Protein AF-A0A661WF72-F1 (afdb_monomer)

Nearest PDB structures (foldseek):
  8buu-assembly1_b  TM=9.913E-01  e=1.488E-18  Bacillus subtilis subsp. subtilis str. 168
  7p7u-assembly1_c  TM=9.853E-01  e=3.047E-18  Enterococcus faecalis
  4toi-assembly1_A-2  TM=9.120E-01  e=6.238E-18  Escherichia coli
  8rdw-assembly1_A4  TM=9.680E-01  e=4.597E-16  Psychrobacter urativorans
  5mmm-assembly1_b  TM=9.764E-01  e=5.800E-14  Spinacia oleracea

Secondary structure (DSSP, 8-state):
-HHHHTT--EEEE--SHHHHHHHHHHHHHHT--EE-S-PPTTTTTTHHHHHHHHHHHHHHHHHHHTTGGGGS-HHHHHHHHHHHHHHHHHHGGGTT--S--SEEEEE-TTTTHHHHHHHHHTT--EEEEE-TTS--TT-SEEEE--SS-HHHHHHHHHHHHHHHHHHHHHHHHHHHHHHHHHHHS---------------TT---TTTTS-HHHHHHHHHHHHHHHHHHHHHSSSTTSSTTSSS-----------

Structure (mmCIF, N/CA/C/O backbone):
data_AF-A0A661WF72-F1
#
_entry.id   AF-A0A661WF72-F1
#
loop_
_atom_site.group_PDB
_atom_site.id
_atom_site.type_symbol
_atom_site.label_atom_id
_atom_site.label_alt_id
_atom_site.label_comp_id
_atom_site.label_asym_id
_atom_site.label_entity_id
_atom_site.label_seq_id
_atom_site.pdbx_PDB_ins_code
_atom_site.Cartn_x
_atom_site.Cartn_y
_atom_site.Cartn_z
_atom_site.occupancy
_atom_site.B_iso_or_equiv
_atom_site.auth_seq_id
_atom_site.auth_comp_id
_atom_site.auth_asym_id
_atom_site.auth_atom_id
_atom_site.pdbx_PDB_model_num
ATOM 1 N N . SER A 1 1 ? -0.954 -2.580 -17.581 1.00 68.81 1 SER A N 1
ATOM 2 C CA . SER A 1 1 ? -2.290 -2.541 -18.206 1.00 68.81 1 SER A CA 1
ATOM 3 C C . SER A 1 1 ? -3.026 -3.874 -18.098 1.00 68.81 1 SER A C 1
ATOM 5 O O . SER A 1 1 ? -4.079 -3.863 -17.487 1.00 68.81 1 SER A O 1
ATOM 7 N N . ARG A 1 2 ? -2.495 -5.014 -18.585 1.00 86.38 2 ARG A N 1
ATOM 8 C CA . ARG A 1 2 ? -3.213 -6.319 -18.604 1.00 86.38 2 ARG A CA 1
ATOM 9 C C . ARG A 1 2 ? -3.890 -6.720 -17.286 1.00 86.38 2 ARG A C 1
ATOM 11 O O . ARG A 1 2 ? -5.096 -6.877 -17.270 1.00 86.38 2 ARG A O 1
ATOM 18 N N . VAL A 1 3 ? -3.147 -6.748 -16.174 1.00 86.38 3 VAL A N 1
ATOM 19 C CA . VAL A 1 3 ? -3.701 -7.089 -14.843 1.00 86.38 3 VAL A CA 1
ATOM 20 C C . VAL A 1 3 ? -4.910 -6.220 -14.471 1.00 86.38 3 VAL A C 1
ATOM 22 O O . VAL A 1 3 ? -5.853 -6.698 -13.857 1.00 86.38 3 VAL A O 1
ATOM 25 N N . VAL A 1 4 ? -4.901 -4.941 -14.852 1.00 86.12 4 VAL A N 1
ATOM 26 C CA . VAL A 1 4 ? -6.001 -4.006 -14.565 1.00 86.12 4 VAL A CA 1
ATOM 27 C C . VAL A 1 4 ? -7.167 -4.200 -15.533 1.00 86.12 4 VAL A C 1
ATOM 29 O O . VAL A 1 4 ? -8.315 -4.081 -15.109 1.00 86.12 4 VAL A O 1
ATOM 32 N N . ALA A 1 5 ? -6.880 -4.524 -16.797 1.00 84.88 5 ALA A N 1
ATOM 33 C CA . ALA A 1 5 ? -7.896 -4.863 -17.792 1.00 84.88 5 ALA A CA 1
ATOM 34 C C . ALA A 1 5 ? -8.681 -6.119 -17.373 1.00 84.88 5 ALA A C 1
ATOM 36 O O . ALA A 1 5 ? -9.905 -6.111 -17.390 1.00 84.88 5 ALA A O 1
ATOM 37 N N . ASP A 1 6 ? -7.989 -7.118 -16.813 1.00 86.00 6 ASP A N 1
ATOM 38 C CA . ASP A 1 6 ? -8.592 -8.315 -16.200 1.00 86.00 6 ASP A CA 1
ATOM 39 C C . ASP A 1 6 ? -9.345 -8.006 -14.885 1.00 86.00 6 ASP A C 1
ATOM 41 O O . ASP A 1 6 ? -9.924 -8.881 -14.235 1.00 86.00 6 ASP A O 1
ATOM 45 N N . GLY A 1 7 ? -9.325 -6.744 -14.453 1.00 84.00 7 GLY A N 1
ATOM 46 C CA . GLY A 1 7 ? -9.996 -6.269 -13.259 1.00 84.00 7 GLY A CA 1
ATOM 47 C C . GLY A 1 7 ? -9.248 -6.529 -11.962 1.00 84.00 7 GLY A C 1
ATOM 48 O O . GLY A 1 7 ? -9.881 -6.493 -10.911 1.00 84.00 7 GLY A O 1
ATOM 49 N N . GLY A 1 8 ? -7.945 -6.795 -11.998 1.00 89.19 8 GLY A N 1
ATOM 50 C CA . GLY A 1 8 ? -7.089 -6.911 -10.821 1.00 89.19 8 GLY A CA 1
ATOM 51 C C . GLY A 1 8 ? -6.818 -5.572 -10.127 1.00 89.19 8 GLY A C 1
ATOM 52 O O . GLY A 1 8 ? -6.801 -4.507 -10.746 1.00 89.19 8 GLY A O 1
ATOM 53 N N . GLU A 1 9 ? -6.591 -5.634 -8.815 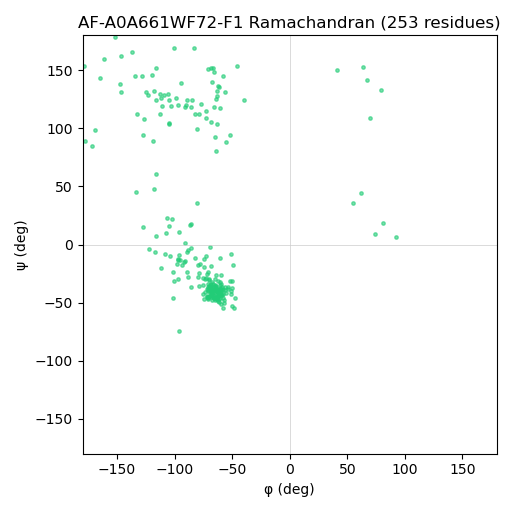1.00 92.19 9 GLU A N 1
ATOM 54 C CA . GLU A 1 9 ? -6.175 -4.488 -7.998 1.00 92.19 9 GLU A CA 1
ATOM 55 C C . GLU A 1 9 ? -4.651 -4.457 -7.856 1.00 92.19 9 GLU A C 1
ATOM 57 O O . GLU A 1 9 ? -4.016 -5.497 -7.653 1.00 92.19 9 GLU A O 1
ATOM 62 N N . ILE A 1 10 ? -4.083 -3.253 -7.946 1.00 94.69 10 ILE A N 1
ATOM 63 C CA . ILE A 1 10 ? -2.657 -2.996 -7.733 1.00 94.69 10 ILE A CA 1
ATOM 64 C C . ILE A 1 10 ? -2.505 -2.236 -6.423 1.00 94.69 10 ILE A C 1
ATOM 66 O O . ILE A 1 10 ? -3.153 -1.209 -6.239 1.00 94.69 10 ILE A O 1
ATOM 70 N N . LEU A 1 11 ? -1.633 -2.715 -5.540 1.00 95.81 11 LEU A N 1
ATOM 71 C CA . LEU A 1 11 ? -1.307 -2.026 -4.296 1.00 95.81 11 LEU A CA 1
ATOM 72 C C . LEU A 1 11 ? -0.020 -1.216 -4.467 1.00 95.81 11 LEU A C 1
ATOM 74 O O . LEU A 1 11 ? 1.034 -1.783 -4.755 1.00 95.81 11 LEU A O 1
ATOM 78 N N . PHE A 1 12 ? -0.103 0.101 -4.275 1.00 96.56 12 PHE A N 1
ATOM 79 C CA . PHE A 1 12 ? 1.061 0.987 -4.300 1.00 96.56 12 PHE A CA 1
ATOM 80 C C . PHE A 1 12 ? 1.671 1.111 -2.903 1.00 96.56 12 PHE A C 1
ATOM 82 O O . PHE A 1 12 ? 0.996 1.523 -1.966 1.00 96.56 12 PHE A O 1
ATOM 89 N N . VAL A 1 13 ? 2.953 0.805 -2.748 1.00 96.44 13 VAL A N 1
ATOM 90 C CA . VAL A 1 13 ? 3.656 0.859 -1.462 1.00 96.44 13 VAL A CA 1
ATOM 91 C C . VAL A 1 13 ? 4.854 1.791 -1.569 1.00 96.44 13 VAL A C 1
ATOM 93 O O . VAL A 1 13 ? 5.687 1.653 -2.461 1.00 96.44 13 VAL A O 1
ATOM 96 N N . GLY A 1 14 ? 4.951 2.738 -0.640 1.00 95.31 14 GLY A N 1
ATOM 97 C CA . GLY A 1 14 ? 6.125 3.589 -0.498 1.00 95.31 14 GLY A CA 1
ATOM 98 C C . GLY A 1 14 ? 6.092 4.393 0.794 1.00 95.31 14 GLY A C 1
ATOM 99 O O . GLY A 1 14 ? 5.478 5.457 0.848 1.00 95.31 14 GLY A O 1
ATOM 100 N N . THR A 1 15 ? 6.799 3.920 1.824 1.00 93.81 15 THR A N 1
ATOM 101 C CA . THR A 1 15 ? 6.898 4.594 3.135 1.00 93.81 15 THR A CA 1
ATOM 102 C C . THR A 1 15 ? 8.044 5.599 3.224 1.00 93.81 15 THR A C 1
ATOM 104 O O . THR A 1 15 ? 8.206 6.328 4.209 1.00 93.81 15 THR A O 1
ATOM 107 N N . LYS A 1 16 ? 8.890 5.656 2.195 1.00 93.06 16 LYS A N 1
ATOM 108 C CA . LYS A 1 16 ? 9.990 6.615 2.105 1.00 93.06 16 LYS A CA 1
ATOM 109 C C . LYS A 1 16 ? 9.432 8.039 2.058 1.00 93.06 16 LYS A C 1
ATOM 111 O O . LYS A 1 16 ? 8.552 8.316 1.251 1.00 93.06 16 LYS A O 1
ATOM 116 N N . ARG A 1 17 ? 9.975 8.965 2.864 1.00 92.44 17 ARG A N 1
ATOM 117 C CA . ARG A 1 17 ? 9.487 10.362 2.996 1.00 92.44 17 ARG A CA 1
ATOM 118 C C . ARG A 1 17 ? 9.298 11.076 1.653 1.00 92.44 17 ARG A C 1
ATOM 120 O O . ARG A 1 17 ? 8.366 11.851 1.491 1.00 92.44 17 ARG A O 1
ATOM 127 N N . GLN A 1 18 ? 10.185 10.814 0.698 1.00 93.56 18 GLN A N 1
ATOM 128 C CA . GLN A 1 18 ? 10.163 11.375 -0.653 1.00 93.56 18 GLN A CA 1
ATOM 129 C C . GLN A 1 18 ? 9.027 10.804 -1.524 1.00 93.56 18 GLN A C 1
ATOM 131 O O . GLN A 1 18 ? 8.578 11.467 -2.459 1.00 93.56 18 GLN A O 1
ATOM 136 N N . ALA A 1 19 ? 8.562 9.592 -1.216 1.00 94.56 19 ALA A N 1
ATOM 137 C CA . ALA A 1 19 ? 7.537 8.864 -1.952 1.00 94.56 19 ALA A CA 1
ATOM 138 C C . ALA A 1 19 ? 6.131 9.009 -1.351 1.00 94.56 19 ALA A C 1
ATOM 140 O O . ALA A 1 19 ? 5.175 8.985 -2.117 1.00 94.56 19 ALA A O 1
ATOM 141 N N . GLN A 1 20 ? 5.994 9.207 -0.030 1.00 93.88 20 GLN A N 1
ATOM 142 C CA . GLN A 1 20 ? 4.702 9.122 0.679 1.00 93.88 20 GLN A CA 1
ATOM 143 C C . GLN A 1 20 ? 3.589 9.949 0.018 1.00 93.88 20 GLN A C 1
ATOM 145 O O . GLN A 1 20 ? 2.520 9.424 -0.287 1.00 93.88 20 GLN A O 1
ATOM 150 N N . GLN A 1 21 ? 3.850 11.238 -0.227 1.00 94.75 21 GLN A N 1
ATOM 151 C CA . GLN A 1 21 ? 2.860 12.144 -0.815 1.00 94.75 21 GLN A CA 1
ATOM 152 C C . GLN A 1 21 ? 2.564 11.779 -2.273 1.00 94.75 21 GLN A C 1
ATOM 154 O O . GLN A 1 21 ? 1.412 11.668 -2.669 1.00 94.75 21 GLN A O 1
ATOM 159 N N . THR A 1 22 ? 3.611 11.512 -3.054 1.00 95.69 22 THR A N 1
ATOM 160 C CA . THR A 1 22 ? 3.494 11.145 -4.471 1.00 95.69 22 THR A CA 1
ATOM 161 C C . THR A 1 22 ? 2.673 9.869 -4.666 1.00 95.69 22 THR A C 1
ATOM 163 O O . THR A 1 22 ? 1.827 9.811 -5.553 1.00 95.69 22 THR A O 1
ATOM 166 N N . VAL A 1 23 ? 2.915 8.849 -3.838 1.00 95.69 23 VAL A N 1
ATOM 167 C CA . VAL A 1 23 ? 2.191 7.575 -3.878 1.00 95.69 23 VAL A CA 1
ATOM 168 C C . VAL A 1 23 ? 0.727 7.777 -3.497 1.00 95.69 23 VAL A C 1
ATOM 170 O O . VAL A 1 23 ? -0.143 7.285 -4.208 1.00 95.69 23 VAL A O 1
ATOM 173 N N . ALA A 1 24 ? 0.449 8.530 -2.430 1.00 94.69 24 ALA A N 1
ATOM 174 C CA . ALA A 1 24 ? -0.919 8.805 -1.999 1.00 94.69 24 ALA A CA 1
ATOM 175 C C . ALA A 1 24 ? -1.724 9.561 -3.069 1.00 94.69 24 ALA A C 1
ATOM 177 O O . ALA A 1 24 ? -2.839 9.153 -3.397 1.00 94.69 24 ALA A O 1
ATOM 178 N N . ASP A 1 25 ? -1.150 10.616 -3.650 1.00 95.31 25 ASP A N 1
ATOM 179 C CA . ASP A 1 25 ? -1.824 11.458 -4.642 1.00 95.31 25 ASP A CA 1
ATOM 180 C C . ASP A 1 25 ? -2.130 10.675 -5.934 1.00 95.31 25 ASP A C 1
ATOM 182 O O . ASP A 1 25 ? -3.258 10.693 -6.432 1.00 95.31 25 ASP A O 1
ATOM 186 N N . GLU A 1 26 ? -1.150 9.942 -6.474 1.00 95.69 26 GLU A N 1
ATOM 187 C CA . GLU A 1 26 ? -1.302 9.208 -7.740 1.00 95.69 26 GLU A CA 1
ATOM 188 C C . GLU A 1 26 ? -2.148 7.934 -7.599 1.00 95.69 26 GLU A C 1
ATOM 190 O O . GLU A 1 26 ? -2.923 7.601 -8.503 1.00 95.69 26 GLU A O 1
ATOM 195 N N . ALA A 1 27 ? -2.058 7.232 -6.466 1.00 94.88 27 ALA A N 1
ATOM 196 C CA . ALA A 1 27 ? -2.901 6.069 -6.204 1.00 94.88 27 ALA A CA 1
ATOM 197 C C . ALA A 1 27 ? -4.362 6.477 -5.972 1.00 94.88 27 ALA A C 1
ATOM 199 O O . ALA A 1 27 ? -5.270 5.860 -6.532 1.00 94.88 27 ALA A O 1
ATOM 200 N N . SER A 1 28 ? -4.593 7.578 -5.246 1.00 94.12 28 SER A N 1
ATOM 201 C CA . SER A 1 28 ? -5.933 8.156 -5.089 1.00 94.12 28 SER A CA 1
ATOM 202 C C . SER A 1 28 ? -6.498 8.613 -6.434 1.00 94.12 28 SER A C 1
ATOM 204 O O . SER A 1 28 ? -7.661 8.350 -6.732 1.00 94.12 28 SER A O 1
ATOM 206 N N . ARG A 1 29 ? -5.664 9.218 -7.296 1.00 94.69 29 ARG A N 1
ATOM 207 C CA . ARG A 1 29 ? -6.055 9.625 -8.655 1.00 94.69 29 ARG A CA 1
ATOM 208 C C . ARG A 1 29 ? -6.497 8.445 -9.516 1.00 94.69 29 ARG A C 1
ATOM 210 O O . ARG A 1 29 ? -7.482 8.566 -10.239 1.00 94.69 29 ARG A O 1
ATOM 217 N N . CYS A 1 30 ? -5.789 7.316 -9.461 1.00 92.62 30 CYS A N 1
ATOM 218 C CA . CYS A 1 30 ? -6.175 6.128 -10.223 1.00 92.62 30 CYS A CA 1
ATOM 219 C C . CYS A 1 30 ? -7.199 5.237 -9.502 1.00 92.62 30 CYS A C 1
ATOM 221 O O . CYS A 1 30 ? -7.665 4.261 -10.093 1.00 92.62 30 CYS A O 1
ATOM 223 N N . GLY A 1 31 ? -7.598 5.569 -8.270 1.00 91.94 31 GLY A N 1
ATOM 224 C CA . GLY A 1 31 ? -8.550 4.797 -7.471 1.00 91.94 31 GLY A CA 1
ATOM 225 C C . GLY A 1 31 ? -8.041 3.389 -7.170 1.00 91.94 31 GLY A C 1
ATOM 226 O O . GLY A 1 31 ? -8.776 2.420 -7.373 1.00 91.94 31 GLY A O 1
ATOM 227 N N . MET A 1 32 ? -6.767 3.277 -6.797 1.00 93.94 32 MET A N 1
ATOM 228 C CA . MET A 1 32 ? -6.129 2.038 -6.357 1.00 93.94 32 MET A CA 1
ATOM 229 C C . MET A 1 32 ? -5.686 2.159 -4.895 1.00 93.94 32 MET A C 1
ATOM 231 O O . MET A 1 32 ? -5.412 3.269 -4.432 1.00 93.94 32 MET A O 1
ATOM 235 N N . PRO A 1 33 ? -5.622 1.043 -4.151 1.00 95.62 33 PRO A N 1
ATOM 236 C CA . PRO A 1 33 ? -5.173 1.070 -2.768 1.00 95.62 33 PRO A CA 1
ATOM 237 C C . PRO A 1 33 ? -3.683 1.409 -2.662 1.00 95.62 33 PRO A C 1
ATOM 239 O O . PRO A 1 33 ? -2.885 1.111 -3.559 1.00 95.62 33 PRO A O 1
ATOM 242 N N . PHE A 1 34 ? -3.296 2.012 -1.539 1.00 95.94 34 PHE A N 1
ATOM 243 C CA . PHE A 1 34 ? -1.910 2.389 -1.281 1.00 95.94 34 PHE A CA 1
ATOM 244 C C . PHE A 1 34 ? -1.501 2.291 0.191 1.00 95.94 34 PHE A C 1
ATOM 246 O O . PHE A 1 34 ? -2.329 2.274 1.098 1.00 95.94 34 PHE A O 1
ATOM 253 N N . VAL A 1 35 ? -0.191 2.261 0.429 1.00 95.62 35 VAL A N 1
ATOM 254 C CA . VAL A 1 35 ? 0.440 2.368 1.746 1.00 95.62 35 VAL A CA 1
ATOM 255 C C . VAL A 1 35 ? 1.575 3.382 1.652 1.00 95.62 35 VAL A C 1
ATOM 257 O O . VAL A 1 35 ? 2.585 3.143 0.993 1.00 95.62 35 VAL A O 1
ATOM 260 N N . ASN A 1 36 ? 1.412 4.519 2.322 1.00 94.06 36 ASN A N 1
ATOM 261 C CA . ASN A 1 36 ? 2.364 5.632 2.318 1.00 94.06 36 ASN A CA 1
ATOM 262 C C . ASN A 1 36 ? 3.063 5.853 3.671 1.00 94.06 36 ASN A C 1
ATOM 264 O O . ASN A 1 36 ? 4.111 6.487 3.718 1.00 94.06 36 ASN A O 1
ATOM 268 N N . GLU A 1 37 ? 2.509 5.361 4.780 1.00 91.94 37 GLU A N 1
ATOM 269 C CA . GLU A 1 37 ? 3.048 5.638 6.119 1.00 91.94 37 GLU A CA 1
ATOM 270 C C . GLU A 1 37 ? 3.964 4.532 6.633 1.00 91.94 37 GLU A C 1
ATOM 272 O O . GLU A 1 37 ? 5.182 4.693 6.679 1.00 91.94 37 GLU A O 1
ATOM 277 N N . ARG A 1 38 ? 3.398 3.392 7.034 1.00 91.69 38 ARG A N 1
ATOM 278 C CA . ARG A 1 38 ? 4.169 2.254 7.536 1.00 91.69 38 ARG A CA 1
ATOM 279 C C . ARG A 1 38 ? 3.504 0.948 7.151 1.00 91.69 38 ARG A C 1
ATOM 281 O O . ARG A 1 38 ? 2.335 0.743 7.470 1.00 91.69 38 ARG A O 1
ATOM 288 N N . TRP A 1 39 ? 4.287 0.029 6.596 1.00 93.31 39 TRP A N 1
ATOM 289 C CA . TRP A 1 39 ? 3.847 -1.344 6.394 1.00 93.31 39 TRP A CA 1
ATOM 290 C C . TRP A 1 39 ? 3.582 -2.040 7.736 1.00 93.31 39 TRP A C 1
ATOM 292 O O . TRP A 1 39 ? 4.439 -2.081 8.629 1.00 93.31 39 TRP A O 1
ATOM 302 N N . LEU A 1 40 ? 2.376 -2.581 7.902 1.00 92.12 40 LEU A N 1
ATOM 303 C CA . LEU A 1 40 ? 2.047 -3.441 9.033 1.00 92.12 40 LEU A CA 1
ATOM 304 C C . LEU A 1 40 ? 2.362 -4.881 8.636 1.00 92.12 40 LEU A C 1
ATOM 306 O O . LEU A 1 40 ? 1.783 -5.393 7.685 1.00 92.12 40 LEU A O 1
ATOM 310 N N . GLY A 1 41 ? 3.257 -5.541 9.368 1.00 92.75 41 GLY A N 1
ATOM 311 C CA . GLY A 1 41 ? 3.505 -6.966 9.151 1.00 92.75 41 GLY A CA 1
ATOM 312 C C . GLY A 1 41 ? 2.202 -7.759 9.277 1.00 92.75 41 GLY A C 1
ATOM 313 O O . GLY A 1 41 ? 1.450 -7.563 10.235 1.00 92.75 41 GLY A O 1
ATOM 314 N N . GLY A 1 42 ? 1.926 -8.618 8.303 1.00 92.50 42 GLY A N 1
ATOM 315 C CA . GLY A 1 42 ? 0.665 -9.342 8.183 1.00 92.50 42 GLY A CA 1
ATOM 316 C C . GLY A 1 42 ? -0.384 -8.649 7.312 1.00 92.50 42 GLY A C 1
ATOM 317 O O . GLY A 1 42 ? -1.511 -9.136 7.264 1.00 92.50 42 GLY A O 1
ATOM 318 N N . SER A 1 43 ? -0.049 -7.538 6.640 1.00 92.19 43 SER A N 1
ATOM 319 C CA . SER A 1 43 ? -0.988 -6.802 5.776 1.00 92.19 43 SER A CA 1
ATOM 320 C C . SER A 1 43 ? -1.545 -7.661 4.646 1.00 92.19 43 SER A C 1
ATOM 322 O O . SER A 1 43 ? -2.730 -7.560 4.341 1.00 92.19 43 SER A O 1
ATOM 324 N N . LEU A 1 44 ? -0.721 -8.530 4.055 1.00 94.69 44 LEU A N 1
ATOM 325 C CA . LEU A 1 44 ? -1.158 -9.435 2.991 1.00 94.69 44 LEU A CA 1
ATOM 326 C C . LEU A 1 44 ? -1.394 -10.845 3.536 1.00 94.69 44 LEU A C 1
ATOM 328 O O . LEU A 1 44 ? -2.427 -11.456 3.273 1.00 94.69 44 LEU A O 1
ATOM 332 N N . THR A 1 45 ? -0.458 -11.354 4.339 1.00 95.31 45 THR A N 1
ATOM 333 C CA . THR A 1 45 ? -0.495 -12.745 4.832 1.00 95.31 45 THR A CA 1
ATOM 334 C C . THR A 1 45 ? -1.602 -13.003 5.854 1.00 95.31 45 THR A C 1
ATOM 336 O O . THR A 1 45 ? -2.146 -14.104 5.908 1.00 95.31 45 THR A O 1
ATOM 339 N N . ASN A 1 46 ? -1.988 -11.989 6.633 1.00 94.62 46 ASN A N 1
ATOM 340 C CA . ASN A 1 46 ? -3.096 -12.041 7.586 1.00 94.62 46 ASN A CA 1
ATOM 341 C C . ASN A 1 46 ? -4.191 -11.023 7.221 1.00 94.62 46 ASN A C 1
ATOM 343 O O . ASN A 1 46 ? -4.696 -10.274 8.066 1.00 94.62 46 ASN A O 1
ATOM 347 N N . TRP A 1 47 ? -4.581 -11.021 5.942 1.00 94.31 47 TRP A N 1
ATOM 348 C CA . TRP A 1 47 ? -5.631 -10.146 5.423 1.00 94.31 47 TRP A CA 1
ATOM 349 C C . TRP A 1 47 ? -6.944 -10.183 6.227 1.00 94.31 47 TRP A C 1
ATOM 351 O O . TRP A 1 47 ? -7.458 -9.105 6.523 1.00 94.31 47 TRP A O 1
ATOM 361 N N . PRO A 1 48 ? -7.476 -11.343 6.678 1.00 94.12 48 PRO A N 1
ATOM 362 C CA . PRO A 1 48 ? -8.726 -11.368 7.442 1.00 94.12 48 PRO A CA 1
ATOM 363 C C . PRO A 1 48 ? -8.682 -10.494 8.704 1.00 94.12 48 PRO A C 1
ATOM 365 O O . PRO A 1 48 ? -9.642 -9.790 9.010 1.00 94.12 48 PRO A O 1
ATOM 368 N N . THR A 1 49 ? -7.552 -10.477 9.417 1.00 93.75 49 THR A N 1
ATOM 369 C CA . THR A 1 49 ? -7.399 -9.653 10.628 1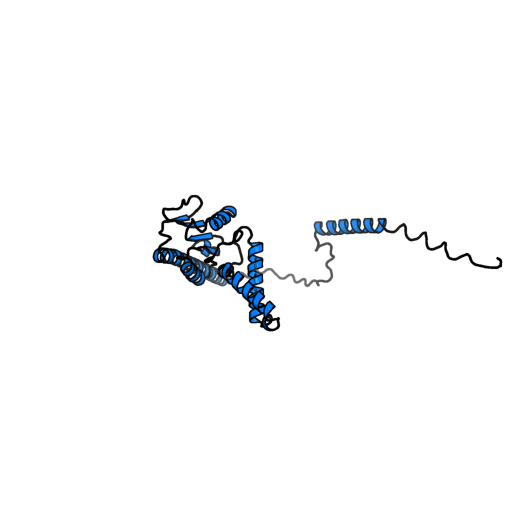.00 93.75 49 THR A CA 1
ATOM 370 C C . THR A 1 49 ? -7.317 -8.167 10.298 1.00 93.75 49 THR A C 1
ATOM 372 O O . THR A 1 49 ? -7.886 -7.341 11.010 1.00 93.75 49 THR A O 1
ATOM 375 N N . ILE A 1 50 ? -6.606 -7.812 9.229 1.00 93.56 50 ILE A N 1
ATOM 376 C CA . ILE A 1 50 ? -6.449 -6.421 8.790 1.00 93.56 50 ILE A CA 1
ATOM 377 C C . ILE A 1 50 ? -7.779 -5.880 8.271 1.00 93.56 50 ILE A C 1
ATOM 379 O O . ILE A 1 50 ? -8.170 -4.772 8.632 1.00 93.56 50 ILE A O 1
ATOM 383 N N . TYR A 1 51 ? -8.525 -6.700 7.537 1.00 93.12 51 TYR A N 1
ATOM 384 C CA . TYR A 1 51 ? -9.862 -6.376 7.066 1.00 93.12 51 TYR A CA 1
ATOM 385 C C . TYR A 1 51 ? -10.828 -6.075 8.222 1.00 93.12 51 TYR A C 1
ATOM 387 O O . TYR A 1 51 ? -11.513 -5.056 8.195 1.00 93.12 51 TYR A O 1
ATOM 395 N N . LEU A 1 52 ? -10.806 -6.868 9.302 1.00 94.19 52 LEU A N 1
ATOM 396 C CA . LEU A 1 52 ? -11.584 -6.567 10.514 1.00 94.19 52 LEU A CA 1
ATOM 397 C C . LEU A 1 52 ? -11.205 -5.214 11.142 1.00 94.19 52 LEU A C 1
ATOM 399 O O . LEU A 1 52 ? -12.061 -4.521 11.688 1.00 94.19 52 LEU A O 1
ATOM 403 N N . ARG A 1 53 ? -9.931 -4.806 11.070 1.00 93.50 53 ARG A N 1
ATOM 404 C CA . ARG A 1 53 ? -9.494 -3.484 11.554 1.00 93.50 53 ARG A CA 1
ATOM 405 C C . ARG A 1 53 ? -9.976 -2.343 10.664 1.00 93.50 53 ARG A C 1
ATOM 407 O O . ARG A 1 53 ? -10.275 -1.281 11.200 1.00 93.50 53 ARG A O 1
ATOM 414 N N . ILE A 1 54 ? -10.070 -2.563 9.353 1.00 93.31 54 ILE A N 1
ATOM 415 C CA . ILE A 1 54 ? -10.655 -1.603 8.407 1.00 93.31 54 ILE A CA 1
ATOM 416 C C . ILE A 1 54 ? -12.154 -1.446 8.689 1.00 93.31 54 ILE A C 1
ATOM 418 O O . ILE A 1 54 ? -12.628 -0.326 8.842 1.00 93.31 54 ILE A O 1
ATOM 422 N N . GLN A 1 55 ? -12.882 -2.550 8.874 1.00 94.12 55 GLN A N 1
ATOM 423 C CA . GLN A 1 55 ? -14.303 -2.503 9.237 1.00 94.12 55 GLN A CA 1
ATOM 424 C C . GLN A 1 55 ? -14.547 -1.795 10.575 1.00 94.12 55 GLN A C 1
ATOM 426 O O . GLN A 1 55 ? -15.514 -1.048 10.715 1.00 94.12 55 GLN A O 1
ATOM 431 N N . GLU A 1 56 ? -13.668 -1.996 11.560 1.00 93.88 56 GLU A N 1
ATOM 432 C CA . GLU A 1 56 ? -13.755 -1.274 12.831 1.00 93.88 56 GLU A CA 1
ATOM 433 C C . GLU A 1 56 ? -13.512 0.230 12.654 1.00 93.88 56 GLU A C 1
ATOM 435 O O . GLU A 1 56 ? -14.196 1.025 13.291 1.00 93.88 56 GLU A O 1
ATOM 440 N N . LEU A 1 57 ? -12.583 0.639 11.783 1.00 94.19 57 LEU A N 1
ATOM 441 C CA . LEU A 1 57 ? -12.383 2.053 11.457 1.00 94.19 57 LEU A CA 1
ATOM 442 C C . LEU A 1 57 ? -13.648 2.659 10.832 1.00 94.19 57 LEU A C 1
ATOM 444 O O . LEU A 1 57 ? -14.143 3.655 11.351 1.00 94.19 57 LEU A O 1
ATOM 448 N N . GLU A 1 58 ? -14.232 2.013 9.818 1.00 93.56 58 GLU A N 1
ATOM 449 C CA . GLU A 1 58 ? -15.487 2.477 9.204 1.00 93.56 58 GLU A CA 1
ATOM 450 C C . GLU A 1 58 ? -16.638 2.561 10.221 1.00 93.56 58 GLU A C 1
ATOM 452 O O . GLU A 1 58 ? -17.484 3.454 10.149 1.00 93.56 58 GLU A O 1
ATOM 457 N N . ARG A 1 59 ? -16.702 1.625 11.179 1.00 94.31 59 ARG A N 1
ATOM 458 C CA . ARG A 1 59 ? -17.704 1.644 12.254 1.00 94.31 59 ARG A CA 1
ATOM 459 C C . ARG A 1 59 ? -17.523 2.860 13.160 1.00 94.31 59 ARG A C 1
ATOM 461 O O . ARG A 1 59 ? -18.510 3.504 13.509 1.00 94.31 59 ARG A O 1
ATOM 468 N N . LEU A 1 60 ? -16.284 3.159 13.552 1.00 94.00 60 LEU A N 1
ATOM 469 C CA . LEU A 1 60 ? -15.969 4.296 14.416 1.00 94.00 60 LEU A CA 1
ATOM 470 C C . LEU A 1 60 ? -16.206 5.635 13.707 1.00 94.00 60 LEU A C 1
ATOM 472 O O . LEU A 1 60 ? -16.741 6.547 14.331 1.00 94.00 60 LEU A O 1
ATOM 476 N N . GLU A 1 61 ? -15.882 5.735 12.416 1.00 92.94 61 GLU A N 1
ATOM 477 C CA . GLU A 1 61 ? -16.174 6.919 11.594 1.00 92.94 61 GLU A CA 1
ATOM 478 C C . GLU A 1 61 ? -17.685 7.152 11.478 1.00 92.94 61 GLU A C 1
ATOM 480 O O . GLU A 1 61 ? -18.158 8.250 11.760 1.00 92.94 61 GLU A O 1
ATOM 485 N N . LYS A 1 62 ? -18.476 6.106 11.208 1.00 94.06 62 LYS A N 1
ATOM 486 C CA . LYS A 1 62 ? -19.949 6.206 11.190 1.00 94.06 62 LYS A CA 1
ATOM 487 C C . LYS A 1 62 ? -20.532 6.635 12.536 1.00 94.06 62 LYS A C 1
ATOM 489 O O . LYS A 1 62 ? -21.491 7.399 12.568 1.00 94.06 62 LYS A O 1
ATOM 494 N N . MET A 1 63 ? -19.969 6.145 13.639 1.00 92.88 63 MET A N 1
ATOM 495 C CA . MET A 1 63 ? -20.382 6.515 14.999 1.00 92.88 63 MET A CA 1
ATOM 496 C C . MET A 1 63 ? -20.044 7.978 15.326 1.00 92.88 63 MET A C 1
ATOM 498 O O . MET A 1 63 ? -20.760 8.641 16.078 1.00 92.88 63 MET A O 1
ATOM 502 N N . GLN A 1 64 ? -18.947 8.489 14.763 1.00 92.00 64 GLN A N 1
ATOM 503 C CA . GLN A 1 64 ? -18.573 9.896 14.857 1.00 92.00 64 GLN A CA 1
ATOM 504 C C . GLN A 1 64 ? -19.494 10.777 14.003 1.00 92.00 64 GLN A C 1
ATOM 506 O O . GLN A 1 64 ? -19.974 11.798 14.489 1.00 92.00 64 GLN A O 1
ATOM 511 N N . GLU A 1 65 ? -19.786 10.373 12.766 1.00 92.94 65 GLU A N 1
ATOM 512 C CA . GLU A 1 65 ? -20.693 11.092 11.862 1.00 92.94 65 GLU A CA 1
ATOM 513 C C . GLU A 1 65 ? -22.141 11.118 12.370 1.00 92.94 65 GLU A C 1
ATOM 515 O O . GLU A 1 65 ? -22.839 12.116 12.194 1.00 92.94 65 GLU A O 1
ATOM 520 N N . SER A 1 66 ? -22.596 10.049 13.032 1.00 93.75 66 SER A N 1
ATOM 521 C CA . SER A 1 66 ? -23.937 9.975 13.624 1.00 93.75 66 SER A CA 1
ATOM 522 C C . SER A 1 66 ? -24.103 10.827 14.889 1.00 93.75 66 SER A C 1
ATOM 524 O O . SER A 1 66 ? -25.228 10.983 15.368 1.00 93.75 66 SER A O 1
ATOM 526 N N . GLY A 1 67 ? -23.013 11.373 15.444 1.00 90.25 67 GLY A N 1
ATOM 527 C CA . GLY A 1 67 ? -23.019 12.135 16.696 1.00 90.25 67 GLY A CA 1
ATOM 528 C C . GLY A 1 67 ? -23.189 11.277 17.955 1.00 90.25 67 GLY A C 1
ATOM 529 O O . GLY A 1 67 ? -23.349 11.814 19.049 1.00 90.25 67 GLY A O 1
ATOM 530 N N . GLU A 1 68 ? -23.132 9.945 17.850 1.00 90.69 68 GLU A N 1
ATOM 531 C CA . GLU A 1 68 ? -23.247 9.041 19.006 1.00 90.69 68 GLU A CA 1
ATOM 532 C C . GLU A 1 68 ? -22.072 9.222 19.984 1.00 90.69 68 GLU A C 1
ATOM 534 O O . GLU A 1 68 ? -22.237 9.106 21.199 1.00 90.69 68 GLU A O 1
ATOM 539 N N . VAL A 1 69 ? -20.900 9.610 19.468 1.00 89.00 69 VAL A N 1
ATOM 540 C CA . VAL A 1 69 ? -19.711 9.945 20.271 1.00 89.00 69 VAL A CA 1
ATOM 541 C C . VAL A 1 69 ? -19.961 11.127 21.217 1.00 89.00 69 VAL A C 1
ATOM 543 O O . VAL A 1 69 ? -19.411 11.143 22.320 1.00 89.00 69 VAL A O 1
ATOM 546 N N . ASP A 1 70 ? -20.813 12.082 20.837 1.00 88.19 70 ASP A N 1
ATOM 547 C CA . ASP A 1 70 ? -21.098 13.275 21.646 1.00 88.19 70 ASP A CA 1
ATOM 548 C C . ASP A 1 70 ? -22.000 12.972 22.853 1.00 88.19 70 ASP A C 1
ATOM 550 O O . ASP A 1 70 ? -22.022 13.734 23.823 1.00 88.19 70 ASP A O 1
ATOM 554 N N . LEU A 1 71 ? -22.719 11.843 22.823 1.00 91.06 71 LEU A N 1
ATOM 555 C CA . LEU A 1 71 ? -23.534 11.354 23.940 1.00 91.06 71 LEU A CA 1
ATOM 556 C C . LEU A 1 71 ? -22.687 10.684 25.034 1.00 91.06 71 LEU A C 1
ATOM 558 O O . LEU A 1 71 ? -23.160 10.495 26.157 1.00 91.06 71 LEU A O 1
ATOM 562 N N . LEU A 1 72 ? -21.444 10.315 24.715 1.00 91.44 72 LEU A N 1
ATOM 563 C CA . LEU A 1 72 ? -20.522 9.658 25.634 1.00 91.44 72 LEU A CA 1
ATOM 564 C C . LEU A 1 72 ? -19.806 10.667 26.536 1.00 91.44 72 LEU A C 1
ATOM 566 O O . LEU A 1 72 ? -19.826 11.885 26.341 1.00 91.44 72 LEU A O 1
ATOM 570 N N . THR A 1 73 ? -19.108 10.161 27.553 1.00 95.06 73 THR A N 1
ATOM 571 C CA . THR A 1 73 ? -18.284 11.039 28.384 1.00 95.06 73 THR A CA 1
ATOM 572 C C . THR A 1 73 ? -17.126 11.621 27.567 1.00 95.06 73 THR A C 1
ATOM 574 O O . THR A 1 73 ? -16.547 10.957 26.707 1.00 95.06 73 THR A O 1
ATOM 577 N N . LYS A 1 74 ? -16.684 12.846 27.894 1.00 92.75 74 LYS A N 1
ATOM 578 C CA . LYS A 1 74 ? -15.539 13.498 27.216 1.00 92.75 74 LYS A CA 1
ATOM 579 C C . LYS A 1 74 ? -14.281 12.620 27.167 1.00 92.75 74 LYS A C 1
ATOM 581 O O . LYS A 1 74 ? -13.483 12.730 26.240 1.00 92.75 74 LYS A O 1
ATOM 586 N N . LYS A 1 75 ? -14.083 11.766 28.178 1.00 94.38 75 LYS A N 1
ATOM 587 C CA . LYS A 1 75 ? -12.952 10.834 28.239 1.00 94.38 75 LYS A CA 1
ATOM 588 C C . LYS A 1 75 ? -13.100 9.709 27.214 1.00 94.38 75 LYS A C 1
ATOM 590 O O . LYS A 1 75 ? -12.123 9.391 26.544 1.00 94.38 75 LYS A O 1
ATOM 595 N N . GLU A 1 76 ? -14.285 9.118 27.102 1.00 93.75 76 GLU A N 1
ATOM 596 C CA . GLU A 1 76 ? -14.578 8.056 26.132 1.00 93.75 76 GLU A CA 1
ATOM 597 C C . GLU A 1 76 ? -14.534 8.592 24.703 1.00 93.75 76 GLU A C 1
ATOM 599 O O . GLU A 1 76 ? -13.840 8.011 23.870 1.00 93.75 76 GLU A O 1
ATOM 604 N N . GLY A 1 77 ? -15.142 9.756 24.449 1.00 93.69 77 GLY A N 1
ATOM 605 C CA . GLY A 1 77 ? -15.067 10.415 23.143 1.00 93.69 77 GLY A CA 1
ATOM 606 C C . GLY A 1 77 ? -13.626 10.707 22.712 1.00 93.69 77 GLY A C 1
ATOM 607 O O . GLY A 1 77 ? -13.232 10.396 21.591 1.00 93.69 77 GLY A O 1
ATOM 608 N N . LEU A 1 78 ? -12.777 11.188 23.629 1.00 94.00 78 LEU A N 1
ATOM 609 C CA . LEU A 1 78 ? -11.353 11.400 23.341 1.00 94.00 78 LEU A CA 1
ATOM 610 C C . LEU A 1 78 ? -10.599 10.091 23.045 1.00 94.00 78 LEU A C 1
ATOM 612 O O . LEU A 1 78 ? -9.675 10.083 22.230 1.00 94.00 78 LEU A O 1
ATOM 616 N N . MET A 1 79 ? -10.944 8.989 23.717 1.00 94.56 79 MET A N 1
ATOM 617 C CA . MET A 1 79 ? -10.332 7.682 23.446 1.00 94.56 79 MET A CA 1
ATOM 618 C C . MET A 1 79 ? -10.717 7.164 22.061 1.00 94.56 79 MET A C 1
ATOM 620 O O . MET A 1 79 ? -9.841 6.679 21.344 1.00 94.56 79 MET A O 1
ATOM 624 N N . ILE A 1 80 ? -11.985 7.322 21.678 1.00 94.12 80 ILE A N 1
ATOM 625 C CA . ILE A 1 80 ? -12.487 6.970 20.347 1.00 94.12 80 ILE A CA 1
ATOM 626 C C . ILE A 1 80 ? -11.781 7.804 19.279 1.00 94.12 80 ILE A C 1
ATOM 628 O O . ILE A 1 80 ? -11.221 7.229 18.351 1.00 94.12 80 ILE A O 1
ATOM 632 N N . GLN A 1 81 ? -11.686 9.125 19.458 1.00 93.81 81 GLN A N 1
ATOM 633 C CA . GLN A 1 81 ? -10.984 9.993 18.508 1.00 93.81 81 GLN A CA 1
ATOM 634 C C . GLN A 1 81 ? -9.529 9.551 18.306 1.00 93.81 81 GLN A C 1
ATOM 636 O O . GLN A 1 81 ? -9.079 9.355 17.184 1.00 93.81 81 GLN A O 1
ATOM 641 N N . ARG A 1 82 ? -8.797 9.289 19.397 1.00 95.00 82 ARG A N 1
ATOM 642 C CA . ARG A 1 82 ? -7.411 8.795 19.318 1.00 95.00 82 ARG A CA 1
ATOM 643 C C . ARG A 1 82 ? -7.300 7.435 18.630 1.00 95.00 82 ARG A C 1
ATOM 645 O O . ARG A 1 82 ? -6.253 7.127 18.056 1.00 95.00 82 ARG A O 1
ATOM 652 N N . GLN A 1 83 ? -8.321 6.589 18.754 1.00 94.19 83 GLN A N 1
ATOM 653 C CA . GLN A 1 83 ? -8.372 5.300 18.076 1.00 94.19 83 GLN A CA 1
ATOM 654 C C . GLN A 1 83 ? -8.603 5.481 16.574 1.00 94.19 83 GLN A C 1
ATOM 656 O O . GLN A 1 83 ? -7.876 4.856 15.800 1.00 94.19 83 GLN A O 1
ATOM 661 N N . ILE A 1 84 ? -9.526 6.363 16.180 1.00 94.69 84 ILE A N 1
ATOM 662 C CA . ILE A 1 84 ? -9.770 6.749 14.783 1.00 94.69 84 ILE A CA 1
ATOM 663 C C . ILE A 1 84 ? -8.487 7.314 14.177 1.00 94.69 84 ILE A C 1
ATOM 665 O O . ILE A 1 84 ? -7.979 6.739 13.222 1.00 94.69 84 ILE A O 1
ATOM 669 N N . ASP A 1 85 ? -7.877 8.330 14.794 1.00 94.62 85 ASP A N 1
ATOM 670 C CA . ASP A 1 85 ? -6.656 8.968 14.283 1.00 94.62 85 ASP A CA 1
ATOM 671 C C . ASP A 1 85 ? -5.525 7.944 14.069 1.00 94.62 85 ASP A C 1
ATOM 673 O O . ASP A 1 85 ? -4.820 7.957 13.057 1.00 94.62 85 ASP A O 1
ATOM 677 N N . ARG A 1 86 ? -5.360 7.004 15.012 1.00 92.81 86 ARG A N 1
ATOM 678 C CA . ARG A 1 86 ? -4.342 5.946 14.929 1.00 92.81 86 ARG A CA 1
ATOM 679 C C . ARG A 1 86 ? -4.615 4.967 13.791 1.00 92.81 86 ARG A C 1
ATOM 681 O O . ARG A 1 86 ? -3.663 4.532 13.139 1.00 92.81 86 ARG A O 1
ATOM 688 N N . LEU A 1 87 ? -5.867 4.546 13.624 1.00 92.38 87 LEU A N 1
ATOM 689 C CA . LEU A 1 87 ? -6.261 3.604 12.578 1.00 92.38 87 LEU A CA 1
ATOM 690 C C . LEU A 1 87 ? -6.207 4.282 11.207 1.00 92.38 87 LEU A C 1
ATOM 692 O O . LEU A 1 87 ? -5.572 3.740 10.309 1.00 92.38 87 LEU A O 1
ATOM 696 N N . HIS A 1 88 ? -6.747 5.491 11.078 1.00 91.75 88 HIS A N 1
ATOM 697 C CA . HIS A 1 88 ? -6.737 6.288 9.855 1.00 91.75 88 HIS A CA 1
ATOM 698 C C . HIS A 1 88 ? -5.308 6.562 9.365 1.00 91.75 88 HIS A C 1
ATOM 700 O O . HIS A 1 88 ? -4.984 6.317 8.204 1.00 91.75 88 HIS A O 1
ATOM 706 N N . HIS A 1 89 ? -4.397 6.961 10.259 1.00 89.62 89 HIS A N 1
ATOM 707 C CA . HIS A 1 89 ? -2.993 7.181 9.895 1.00 89.62 89 HIS A CA 1
ATOM 708 C C . HIS A 1 89 ? -2.304 5.924 9.333 1.00 89.62 89 HIS A C 1
ATOM 710 O O . HIS A 1 89 ? -1.365 6.034 8.558 1.00 89.62 89 HIS A O 1
ATOM 716 N N . ARG A 1 90 ? -2.751 4.715 9.696 1.00 88.81 90 ARG A N 1
ATOM 717 C CA . ARG A 1 90 ? -2.115 3.461 9.252 1.00 88.81 90 ARG A CA 1
ATOM 718 C C . ARG A 1 90 ? -2.839 2.769 8.103 1.00 88.81 90 ARG A C 1
ATOM 720 O O . ARG A 1 90 ? -2.192 2.063 7.340 1.00 88.81 90 ARG A O 1
ATOM 727 N N . LEU A 1 91 ? -4.160 2.905 8.033 1.00 90.31 91 LEU A N 1
ATOM 728 C CA . LEU A 1 91 ? -5.026 2.107 7.165 1.00 90.31 91 LEU A CA 1
ATOM 729 C C . LEU A 1 91 ? -5.758 2.936 6.107 1.00 90.31 91 LEU A C 1
ATOM 731 O O . LEU A 1 91 ? -6.381 2.326 5.248 1.00 90.31 91 LEU A O 1
ATOM 735 N N . SER A 1 92 ? -5.669 4.274 6.123 1.00 87.44 92 SER A N 1
ATOM 736 C CA . SER A 1 92 ? -6.383 5.166 5.183 1.00 87.44 92 SER A CA 1
ATOM 737 C C . SER A 1 92 ? -6.272 4.731 3.718 1.00 87.44 92 SER A C 1
ATOM 739 O O . SER A 1 92 ? -7.279 4.633 3.024 1.00 87.44 92 SER A O 1
ATOM 741 N N . GLY A 1 93 ? -5.070 4.389 3.252 1.00 88.75 93 GLY A N 1
ATOM 742 C CA . GLY A 1 93 ? -4.864 3.953 1.868 1.00 88.75 93 GLY A CA 1
ATOM 743 C C . GLY A 1 93 ? -5.363 2.534 1.546 1.00 88.75 93 GLY A C 1
ATOM 744 O O . GLY A 1 93 ? -5.490 2.183 0.373 1.00 88.75 93 GLY A O 1
ATOM 745 N N . LEU A 1 94 ? -5.697 1.724 2.558 1.00 92.00 94 LEU A N 1
ATOM 746 C CA . LEU A 1 94 ? -6.226 0.364 2.403 1.00 92.00 94 LEU A CA 1
ATOM 747 C C . LEU A 1 94 ? -7.759 0.290 2.465 1.00 92.00 94 LEU A C 1
ATOM 749 O O . LEU A 1 94 ? -8.298 -0.765 2.143 1.00 92.00 94 LEU A O 1
ATOM 753 N N . LEU A 1 95 ? -8.472 1.369 2.824 1.00 88.44 95 LEU A N 1
ATOM 754 C CA . LEU A 1 95 ? -9.948 1.364 2.910 1.00 88.44 95 LEU A CA 1
ATOM 755 C C . LEU A 1 95 ? -10.612 0.934 1.596 1.00 88.44 95 LEU A C 1
ATOM 757 O O . LEU A 1 95 ? -11.614 0.225 1.597 1.00 88.44 95 LEU A O 1
ATOM 761 N N . THR A 1 96 ? -10.037 1.331 0.462 1.00 85.88 96 THR A N 1
ATOM 762 C CA . THR A 1 96 ? -10.571 1.000 -0.867 1.00 85.88 96 THR A CA 1
ATOM 763 C C . THR A 1 96 ? -10.444 -0.495 -1.195 1.00 85.88 96 THR A C 1
ATOM 765 O O . THR A 1 96 ? -11.129 -0.999 -2.086 1.00 85.88 96 THR A O 1
ATOM 768 N N . MET A 1 97 ? -9.577 -1.222 -0.485 1.00 88.56 97 MET A N 1
ATOM 769 C CA . MET A 1 97 ? -9.224 -2.605 -0.785 1.00 88.56 97 MET A CA 1
ATOM 770 C C . MET A 1 97 ? -10.208 -3.588 -0.142 1.00 88.56 97 MET A C 1
ATOM 772 O O . MET A 1 97 ? -10.320 -3.680 1.080 1.00 88.56 97 MET A O 1
ATOM 776 N N . LYS A 1 98 ? -10.900 -4.379 -0.968 1.00 86.75 98 LYS A N 1
ATOM 777 C CA . LYS A 1 98 ? -11.842 -5.418 -0.494 1.00 86.75 98 LYS A CA 1
ATOM 778 C C . LYS A 1 98 ? -11.258 -6.826 -0.535 1.00 86.75 98 LYS A C 1
ATOM 780 O O . LYS A 1 98 ? -11.716 -7.714 0.181 1.00 86.75 98 LYS A O 1
ATOM 785 N N . ARG A 1 99 ? -10.258 -7.041 -1.384 1.00 91.31 99 ARG A N 1
ATOM 786 C CA . ARG A 1 99 ? -9.605 -8.331 -1.620 1.00 91.31 99 ARG A CA 1
ATOM 787 C C . ARG A 1 99 ? -8.099 -8.140 -1.693 1.00 91.31 99 ARG A C 1
ATOM 789 O O . ARG A 1 99 ? -7.618 -7.026 -1.847 1.00 91.31 99 ARG A O 1
ATOM 796 N N . ILE A 1 100 ? -7.369 -9.242 -1.603 1.00 92.81 100 ILE A N 1
ATOM 797 C CA . ILE A 1 100 ? -5.913 -9.237 -1.741 1.00 92.81 100 ILE A CA 1
ATOM 798 C C . ILE A 1 100 ? -5.549 -8.733 -3.154 1.00 92.81 100 ILE A C 1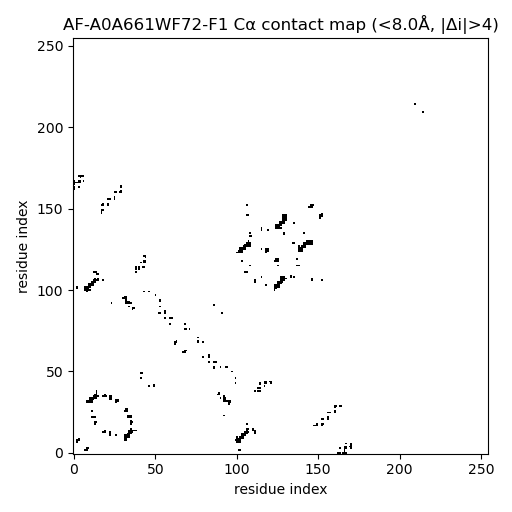
ATOM 800 O O . ILE A 1 100 ? -6.197 -9.145 -4.125 1.00 92.81 100 ILE A O 1
ATOM 804 N N . PRO A 1 101 ? -4.551 -7.839 -3.285 1.00 94.62 101 PRO A N 1
ATOM 805 C CA . PRO A 1 101 ? -4.131 -7.308 -4.575 1.00 94.62 101 PRO A CA 1
ATOM 806 C C . PRO A 1 101 ? -3.505 -8.404 -5.443 1.00 94.62 101 PRO A C 1
ATOM 808 O O . PRO A 1 101 ? -2.916 -9.360 -4.940 1.00 94.62 101 PRO A O 1
ATOM 811 N N . GLN A 1 102 ? -3.606 -8.246 -6.763 1.00 94.38 102 GLN A N 1
ATOM 812 C CA . GLN A 1 102 ? -2.999 -9.170 -7.729 1.00 94.38 102 GLN A CA 1
ATOM 813 C C . GLN A 1 102 ? -1.581 -8.757 -8.130 1.00 94.38 102 GLN A C 1
ATOM 815 O O . GLN A 1 102 ? -0.865 -9.544 -8.738 1.00 94.38 102 GLN A O 1
ATOM 820 N N . LEU A 1 103 ? -1.185 -7.523 -7.821 1.00 95.31 103 LEU A N 1
ATOM 821 C CA . LEU A 1 103 ? 0.128 -6.980 -8.141 1.00 95.31 103 LEU A CA 1
ATOM 822 C C . LEU A 1 103 ? 0.545 -5.991 -7.056 1.00 95.31 103 LEU A C 1
ATOM 824 O O . LEU A 1 103 ? -0.260 -5.162 -6.617 1.00 95.31 103 LEU A O 1
ATOM 828 N N . LEU A 1 104 ? 1.813 -6.048 -6.666 1.00 96.00 104 LEU A N 1
ATOM 829 C CA . LEU A 1 104 ? 2.413 -5.086 -5.753 1.00 96.00 104 LEU A CA 1
ATOM 830 C C . LEU A 1 104 ? 3.339 -4.148 -6.531 1.00 96.00 104 LEU A C 1
ATOM 832 O O . LEU A 1 104 ? 4.202 -4.612 -7.274 1.00 96.00 104 LEU A O 1
ATOM 836 N N . PHE A 1 105 ? 3.180 -2.840 -6.347 1.00 96.69 105 PHE A N 1
ATOM 837 C CA . PHE A 1 105 ? 4.120 -1.839 -6.843 1.00 96.69 105 PHE A CA 1
ATOM 838 C C . PHE A 1 105 ? 4.842 -1.185 -5.664 1.00 96.69 105 PHE A C 1
ATOM 840 O O . PHE A 1 105 ? 4.199 -0.570 -4.817 1.00 96.69 105 PHE A O 1
ATOM 847 N N . VAL A 1 106 ? 6.167 -1.305 -5.613 1.00 95.75 106 VAL A N 1
ATOM 848 C CA . VAL A 1 106 ? 6.994 -0.895 -4.471 1.00 95.75 106 VAL A CA 1
ATOM 849 C C . VAL A 1 106 ? 7.977 0.206 -4.865 1.00 95.75 106 VAL A C 1
ATOM 851 O O . VAL A 1 106 ? 8.702 0.099 -5.857 1.00 95.75 106 VAL A O 1
ATOM 854 N N . VAL A 1 107 ? 8.036 1.257 -4.049 1.00 94.06 107 VAL A N 1
ATOM 855 C CA . VAL A 1 107 ? 9.058 2.306 -4.117 1.00 94.06 107 VAL A CA 1
ATOM 856 C C . VAL A 1 107 ? 10.066 2.080 -2.993 1.00 94.06 107 VAL A C 1
ATOM 858 O O . VAL A 1 107 ? 9.684 2.175 -1.830 1.00 94.06 107 VAL A O 1
ATOM 861 N N . ASP A 1 108 ? 11.335 1.862 -3.355 1.00 91.81 108 ASP A N 1
ATOM 862 C CA . ASP A 1 108 ? 12.454 1.514 -2.458 1.00 91.81 108 ASP A CA 1
ATOM 863 C C . ASP A 1 108 ? 12.337 0.092 -1.869 1.00 91.81 108 ASP A C 1
ATOM 865 O O . ASP A 1 108 ? 11.512 -0.210 -1.007 1.00 91.81 108 ASP A O 1
ATOM 869 N N . ILE A 1 109 ? 13.207 -0.801 -2.347 1.00 92.38 109 ILE A N 1
ATOM 870 C CA . ILE A 1 109 ? 13.272 -2.215 -1.938 1.00 92.38 109 ILE A CA 1
ATOM 871 C C . ILE A 1 109 ? 13.690 -2.347 -0.471 1.00 92.38 109 ILE A C 1
ATOM 873 O O . ILE A 1 109 ? 13.211 -3.227 0.243 1.00 92.38 109 ILE A O 1
ATOM 877 N N . GLY A 1 110 ? 14.592 -1.482 -0.015 1.00 88.88 110 GLY A N 1
ATOM 878 C CA . GLY A 1 110 ? 15.211 -1.587 1.296 1.00 88.88 110 GLY A CA 1
ATOM 879 C C . GLY A 1 110 ? 14.259 -1.318 2.440 1.00 88.88 110 GLY A C 1
ATOM 880 O O . GLY A 1 110 ? 14.274 -2.025 3.446 1.00 88.88 110 GLY A O 1
ATOM 881 N N . ARG A 1 111 ? 13.425 -0.283 2.304 1.00 90.31 111 ARG A N 1
ATOM 882 C CA . ARG A 1 111 ? 12.426 0.040 3.332 1.00 90.31 111 ARG A CA 1
ATOM 883 C C . ARG A 1 111 ? 11.256 -0.934 3.358 1.00 90.31 111 ARG A C 1
ATOM 885 O O . ARG A 1 111 ? 10.691 -1.145 4.430 1.00 90.31 111 ARG A O 1
ATOM 892 N N . GLU A 1 112 ? 10.913 -1.519 2.216 1.00 93.75 112 GLU A N 1
ATOM 893 C CA . GLU A 1 112 ? 9.697 -2.319 2.042 1.00 93.75 112 GLU A CA 1
ATOM 894 C C . GLU A 1 112 ? 9.960 -3.829 1.949 1.00 93.75 112 GLU A C 1
ATOM 896 O O . GLU A 1 112 ? 9.125 -4.580 1.442 1.00 93.75 112 GLU A O 1
ATOM 901 N N . GLU A 1 113 ? 11.087 -4.309 2.482 1.00 92.88 113 GLU A N 1
ATOM 902 C CA . GLU A 1 113 ? 11.451 -5.733 2.462 1.00 92.88 113 GLU A CA 1
ATOM 903 C C . GLU A 1 113 ? 10.343 -6.627 3.047 1.00 92.88 113 GLU A C 1
ATOM 905 O O . GLU A 1 113 ? 10.052 -7.693 2.510 1.00 92.88 113 GLU A O 1
ATOM 910 N N . ALA A 1 114 ? 9.662 -6.172 4.105 1.00 94.19 114 ALA A N 1
ATOM 911 C CA . ALA A 1 114 ? 8.550 -6.906 4.708 1.00 94.19 114 ALA A CA 1
ATOM 912 C C . ALA A 1 114 ? 7.358 -7.075 3.747 1.00 94.19 114 ALA A C 1
ATOM 914 O O . ALA A 1 114 ? 6.761 -8.149 3.699 1.00 94.19 114 ALA A O 1
ATOM 915 N N . ALA A 1 115 ? 7.032 -6.043 2.962 1.00 95.25 115 ALA A N 1
ATOM 916 C CA . ALA A 1 115 ? 5.953 -6.100 1.979 1.00 95.25 115 ALA A CA 1
ATOM 917 C C . ALA A 1 115 ? 6.304 -7.053 0.830 1.00 95.25 115 ALA A C 1
ATOM 919 O O . ALA A 1 115 ? 5.480 -7.878 0.435 1.00 95.25 115 ALA A O 1
ATOM 920 N N . ILE A 1 116 ? 7.550 -6.980 0.349 1.00 94.94 116 ILE A N 1
ATOM 921 C CA . ILE A 1 116 ? 8.086 -7.864 -0.695 1.00 94.94 116 ILE A CA 1
ATOM 922 C C . ILE A 1 116 ? 8.087 -9.316 -0.209 1.00 94.94 116 ILE A C 1
ATOM 924 O O . ILE A 1 116 ? 7.649 -10.214 -0.925 1.00 94.94 116 ILE A O 1
ATOM 928 N N . HIS A 1 117 ? 8.526 -9.556 1.027 1.00 95.06 117 HIS A N 1
ATOM 929 C CA . HIS A 1 117 ? 8.530 -10.886 1.620 1.00 95.06 117 HIS A CA 1
ATOM 930 C C . HIS A 1 117 ? 7.116 -11.472 1.683 1.00 95.06 117 HIS A C 1
ATOM 932 O O . HIS A 1 117 ? 6.888 -12.570 1.184 1.00 95.06 117 HIS A O 1
ATOM 938 N N . GLU A 1 118 ? 6.146 -10.731 2.224 1.00 96.12 118 GLU A N 1
ATOM 939 C CA . GLU A 1 118 ? 4.754 -11.185 2.291 1.00 96.12 118 GLU A CA 1
ATOM 940 C C . GLU A 1 118 ? 4.132 -11.445 0.911 1.00 96.12 118 GLU A C 1
ATOM 942 O O . GLU A 1 118 ? 3.423 -12.439 0.743 1.00 96.12 118 GLU A O 1
ATOM 947 N N . ALA A 1 119 ? 4.409 -10.588 -0.077 1.00 96.06 119 ALA A N 1
ATOM 948 C CA . ALA A 1 119 ? 3.944 -10.779 -1.449 1.00 96.06 119 ALA A CA 1
ATOM 949 C C . ALA A 1 119 ? 4.505 -12.068 -2.061 1.00 96.06 119 ALA A C 1
ATOM 951 O O . ALA A 1 119 ? 3.750 -12.856 -2.629 1.00 96.06 119 ALA A O 1
ATOM 952 N N . ASN A 1 120 ? 5.794 -12.337 -1.847 1.00 95.00 120 ASN A N 1
ATOM 953 C CA . ASN A 1 120 ? 6.448 -13.552 -2.321 1.00 95.00 120 ASN A CA 1
ATOM 954 C C . ASN A 1 120 ? 5.879 -14.819 -1.671 1.00 95.00 120 ASN A C 1
ATOM 956 O O . ASN A 1 120 ? 5.689 -15.818 -2.360 1.00 95.00 120 ASN A O 1
ATOM 960 N N . LEU A 1 121 ? 5.537 -14.789 -0.376 1.00 95.69 121 LEU A N 1
ATOM 961 C CA . LEU A 1 121 ? 4.868 -15.925 0.279 1.00 95.69 121 LEU A CA 1
ATOM 962 C C . LEU A 1 121 ? 3.516 -16.261 -0.367 1.00 95.69 121 LEU A C 1
ATOM 964 O O . LEU A 1 121 ? 3.128 -17.427 -0.424 1.00 95.69 121 LEU A O 1
ATOM 968 N N . LEU A 1 122 ? 2.797 -15.243 -0.835 1.00 94.94 122 LEU A N 1
ATOM 969 C CA . LEU A 1 122 ? 1.491 -15.388 -1.476 1.00 94.94 122 LEU A CA 1
ATOM 970 C C . LEU A 1 122 ? 1.579 -15.554 -3.000 1.00 94.94 122 LEU A C 1
ATOM 972 O O . LEU A 1 122 ? 0.542 -15.689 -3.646 1.00 94.94 122 LEU A O 1
ATOM 976 N N . ASN A 1 123 ? 2.791 -15.585 -3.567 1.00 94.88 123 ASN A N 1
ATOM 977 C CA . ASN A 1 123 ? 3.050 -15.604 -5.010 1.00 94.88 123 ASN A CA 1
ATOM 978 C C . ASN A 1 123 ? 2.387 -14.432 -5.758 1.00 94.88 123 ASN A C 1
ATOM 980 O O . ASN A 1 123 ? 1.904 -14.589 -6.881 1.00 94.88 123 ASN A O 1
ATOM 984 N N . ILE A 1 124 ? 2.334 -13.261 -5.124 1.00 95.25 124 ILE A N 1
ATOM 985 C CA . ILE A 1 124 ? 1.865 -12.029 -5.756 1.00 95.25 124 ILE A CA 1
ATOM 986 C C . ILE A 1 124 ? 3.052 -11.414 -6.505 1.00 95.25 124 ILE A C 1
ATOM 988 O O . ILE A 1 124 ? 4.070 -11.150 -5.867 1.00 95.25 124 ILE A O 1
ATOM 992 N N . PRO A 1 125 ? 2.938 -11.148 -7.819 1.00 95.31 125 PRO A N 1
ATOM 993 C CA . PRO A 1 125 ? 4.020 -10.545 -8.581 1.00 95.31 125 PRO A CA 1
ATOM 994 C C . PRO A 1 125 ? 4.369 -9.144 -8.067 1.00 95.31 125 PRO A C 1
ATOM 996 O O . PRO A 1 125 ? 3.485 -8.314 -7.808 1.00 95.31 125 PRO A O 1
ATOM 999 N N . VAL A 1 126 ? 5.668 -8.869 -7.964 1.00 96.19 126 VAL A N 1
ATOM 1000 C CA . VAL A 1 126 ? 6.207 -7.613 -7.434 1.00 96.19 126 VAL A CA 1
ATOM 1001 C C . VAL A 1 126 ? 6.886 -6.812 -8.540 1.00 96.19 126 VAL A C 1
ATOM 1003 O O . VAL A 1 126 ? 7.805 -7.282 -9.214 1.00 96.19 126 VAL A O 1
ATOM 1006 N N . ILE A 1 127 ? 6.455 -5.560 -8.694 1.00 95.81 127 ILE A N 1
ATOM 1007 C CA . ILE A 1 127 ? 7.145 -4.535 -9.476 1.00 95.81 127 ILE A CA 1
ATOM 1008 C C . ILE A 1 127 ? 7.810 -3.574 -8.500 1.00 95.81 127 ILE A C 1
ATOM 1010 O O . ILE A 1 127 ? 7.123 -2.995 -7.662 1.00 95.81 127 ILE A O 1
ATOM 1014 N N . ALA A 1 128 ? 9.119 -3.361 -8.609 1.00 95.44 128 ALA A N 1
ATOM 1015 C CA . ALA A 1 128 ? 9.816 -2.451 -7.706 1.00 95.44 128 ALA A CA 1
ATOM 1016 C C . ALA A 1 128 ? 10.766 -1.498 -8.429 1.00 95.44 128 ALA A C 1
ATOM 1018 O O . ALA A 1 128 ? 11.421 -1.855 -9.412 1.00 95.44 128 ALA A O 1
ATOM 1019 N N . MET A 1 129 ? 10.859 -0.280 -7.898 1.00 93.56 129 MET A N 1
ATOM 1020 C CA . MET A 1 129 ? 11.925 0.655 -8.238 1.00 93.56 129 MET A CA 1
ATOM 1021 C C . MET A 1 129 ? 13.206 0.240 -7.514 1.00 93.56 129 MET A C 1
ATOM 1023 O O . MET A 1 129 ? 13.221 0.184 -6.285 1.00 93.56 129 MET A O 1
ATOM 1027 N N . ALA A 1 130 ? 14.262 -0.041 -8.276 1.00 90.06 130 ALA A N 1
ATOM 1028 C CA . ALA A 1 130 ? 15.558 -0.438 -7.738 1.00 90.06 130 ALA A CA 1
ATOM 1029 C C . ALA A 1 130 ? 16.610 0.638 -7.997 1.00 90.06 130 ALA A C 1
ATOM 1031 O O . ALA A 1 130 ? 16.800 1.054 -9.145 1.00 90.06 130 ALA A O 1
ATOM 1032 N N . ASP A 1 131 ? 17.319 1.014 -6.936 1.00 89.62 131 ASP A N 1
ATOM 1033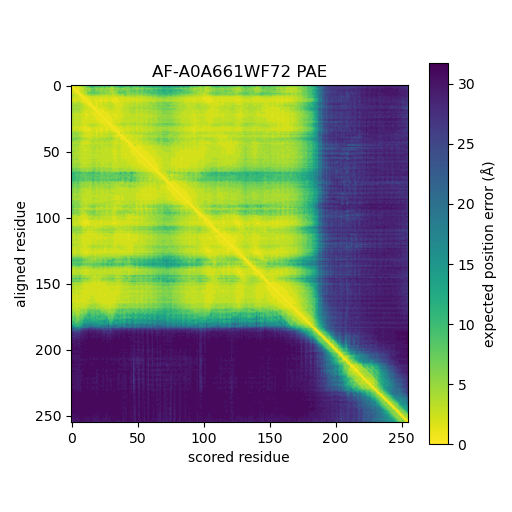 C CA . ASP A 1 131 ? 18.565 1.770 -7.002 1.00 89.62 131 ASP A CA 1
ATOM 1034 C C . ASP A 1 131 ? 19.769 0.820 -6.826 1.00 89.62 131 ASP A C 1
ATOM 1036 O O . ASP A 1 131 ? 19.644 -0.361 -6.501 1.00 89.62 131 ASP A O 1
ATOM 1040 N N . THR A 1 132 ? 20.964 1.336 -7.078 1.00 87.81 132 THR A N 1
ATOM 1041 C CA . THR A 1 132 ? 22.258 0.638 -7.084 1.00 87.81 132 THR A CA 1
ATOM 1042 C C . THR A 1 132 ? 22.671 -0.006 -5.756 1.00 87.81 132 THR A C 1
ATOM 1044 O O . THR A 1 132 ? 23.633 -0.772 -5.717 1.00 87.81 132 THR A O 1
ATOM 1047 N N . ASN A 1 133 ? 21.975 0.304 -4.668 1.00 87.31 133 ASN A N 1
ATOM 1048 C CA . ASN A 1 133 ? 22.268 -0.133 -3.305 1.00 87.31 133 ASN A CA 1
ATOM 1049 C C . ASN A 1 133 ? 21.545 -1.428 -2.896 1.00 87.31 133 ASN A C 1
ATOM 1051 O O . ASN A 1 133 ? 21.944 -2.036 -1.901 1.00 87.31 133 ASN A O 1
ATOM 1055 N N . TYR A 1 134 ? 20.523 -1.859 -3.639 1.00 85.69 134 TYR A N 1
ATOM 1056 C CA . TYR A 1 134 ? 19.719 -3.030 -3.295 1.00 85.69 134 TYR A CA 1
ATOM 1057 C C . TYR A 1 134 ? 19.770 -4.112 -4.366 1.00 85.69 134 TYR A C 1
ATOM 1059 O O . TYR A 1 134 ? 19.860 -3.857 -5.564 1.00 85.69 134 TYR A O 1
ATOM 1067 N N . ASP A 1 135 ? 19.707 -5.355 -3.899 1.00 87.06 135 ASP A N 1
ATOM 1068 C CA . ASP A 1 135 ? 19.743 -6.538 -4.741 1.00 87.06 135 ASP A CA 1
ATOM 1069 C C . ASP A 1 135 ? 18.314 -6.950 -5.138 1.00 87.06 135 ASP A C 1
ATOM 1071 O O . ASP A 1 135 ? 17.513 -7.289 -4.261 1.00 87.06 135 ASP A O 1
ATOM 1075 N N . PRO A 1 136 ? 17.972 -6.946 -6.437 1.00 88.00 136 PRO A N 1
ATOM 1076 C CA . PRO A 1 136 ? 16.606 -7.159 -6.882 1.00 88.00 136 PRO A CA 1
ATOM 1077 C C . PRO A 1 136 ? 16.204 -8.638 -7.046 1.00 88.00 136 PRO A C 1
ATOM 1079 O O . PRO A 1 136 ? 15.215 -8.930 -7.710 1.00 88.00 136 PRO A O 1
ATOM 1082 N N . ARG A 1 137 ? 16.935 -9.594 -6.456 1.00 88.38 137 ARG A N 1
ATOM 1083 C CA . ARG A 1 137 ? 16.674 -11.047 -6.587 1.00 88.38 137 ARG A CA 1
ATOM 1084 C C . ARG A 1 137 ? 15.233 -11.498 -6.324 1.00 88.38 137 ARG A C 1
ATOM 1086 O O . ARG A 1 137 ? 14.813 -12.502 -6.889 1.00 88.38 137 ARG A O 1
ATOM 1093 N N . TYR A 1 138 ? 14.515 -10.813 -5.438 1.00 85.44 138 TYR A N 1
ATOM 1094 C CA . TYR A 1 138 ? 13.176 -11.200 -4.980 1.00 85.44 138 TYR A CA 1
ATOM 1095 C C . TYR A 1 138 ? 12.053 -10.379 -5.627 1.00 85.44 138 TYR A C 1
ATOM 1097 O O . TYR A 1 138 ? 10.977 -10.253 -5.045 1.00 85.44 138 TYR A O 1
ATOM 1105 N N . ILE A 1 139 ? 12.332 -9.773 -6.784 1.00 92.50 139 ILE A N 1
ATOM 1106 C CA . ILE A 1 139 ? 11.415 -8.912 -7.530 1.00 92.50 139 ILE A CA 1
ATOM 1107 C C . ILE A 1 139 ? 11.290 -9.449 -8.951 1.00 92.50 139 ILE A C 1
ATOM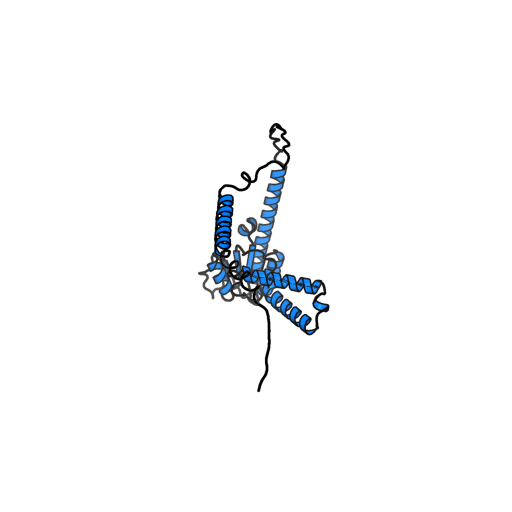 1109 O O . ILE A 1 139 ? 12.294 -9.679 -9.624 1.00 92.50 139 ILE A O 1
ATOM 1113 N N . ASP A 1 140 ? 10.055 -9.597 -9.421 1.00 93.62 140 ASP A N 1
ATOM 1114 C CA . ASP A 1 140 ? 9.774 -10.116 -10.760 1.00 93.62 140 ASP A CA 1
ATOM 1115 C C . ASP A 1 140 ? 10.063 -9.075 -11.845 1.00 93.62 140 ASP A C 1
ATOM 1117 O O . ASP A 1 140 ? 10.652 -9.383 -12.883 1.00 93.62 140 ASP A O 1
ATOM 1121 N N . TYR A 1 141 ? 9.661 -7.824 -11.600 1.00 94.38 141 TYR A N 1
ATOM 1122 C CA . TYR A 1 141 ? 9.817 -6.730 -12.554 1.00 94.38 141 TYR A CA 1
ATOM 1123 C C . TYR A 1 141 ? 10.542 -5.552 -11.917 1.00 94.38 141 TYR A C 1
ATOM 1125 O O . TYR A 1 141 ? 10.005 -4.814 -11.091 1.00 94.38 141 TYR A O 1
ATOM 1133 N N . VAL A 1 142 ? 11.784 -5.359 -12.341 1.00 93.75 142 VAL A N 1
ATOM 1134 C CA . VAL A 1 142 ? 12.666 -4.333 -11.792 1.00 93.75 142 VAL A CA 1
ATOM 1135 C C . VAL A 1 142 ? 12.655 -3.108 -12.695 1.00 93.75 142 VAL A C 1
ATOM 1137 O O . VAL A 1 142 ? 12.933 -3.210 -13.891 1.00 93.75 142 VAL A O 1
ATOM 1140 N N . ILE A 1 143 ? 12.375 -1.940 -12.119 1.00 93.56 143 ILE A N 1
ATOM 1141 C CA . ILE A 1 143 ? 12.496 -0.648 -12.796 1.00 93.56 143 ILE A CA 1
ATOM 1142 C C . ILE A 1 143 ? 13.759 0.038 -12.263 1.00 93.56 143 ILE A C 1
ATOM 1144 O O . ILE A 1 143 ? 13.735 0.541 -11.136 1.00 93.56 143 ILE A O 1
ATOM 1148 N N . PRO A 1 144 ? 14.863 0.076 -13.031 1.00 92.56 144 PRO A N 1
ATOM 1149 C CA . PRO A 1 144 ? 16.069 0.768 -12.598 1.00 92.56 144 PRO A CA 1
ATOM 1150 C C . PRO A 1 144 ? 15.791 2.270 -12.516 1.00 92.56 144 PRO A C 1
ATOM 1152 O O . PRO A 1 144 ? 15.436 2.902 -13.515 1.00 92.56 144 PRO A O 1
ATOM 1155 N N . SER A 1 145 ? 15.917 2.845 -11.322 1.00 91.62 145 SER A N 1
ATOM 1156 C CA . SER A 1 145 ? 15.636 4.258 -11.087 1.00 91.62 145 SER A CA 1
ATOM 1157 C C . SER A 1 145 ? 16.280 4.770 -9.805 1.00 91.62 145 SER A C 1
ATOM 1159 O O . SER A 1 145 ? 16.567 4.016 -8.887 1.00 91.62 145 SER A O 1
ATOM 1161 N N . ASN A 1 146 ? 16.439 6.088 -9.727 1.00 92.00 146 ASN A N 1
ATOM 1162 C CA . ASN A 1 146 ? 16.786 6.767 -8.490 1.00 92.00 146 ASN A CA 1
ATOM 1163 C C . ASN A 1 146 ? 15.532 6.901 -7.606 1.00 92.00 146 ASN A C 1
ATOM 1165 O O . ASN A 1 146 ? 14.608 7.651 -7.937 1.00 92.00 146 ASN A O 1
ATOM 1169 N N . ASP A 1 147 ? 15.512 6.193 -6.480 1.00 88.50 147 ASP A N 1
ATOM 1170 C CA . ASP A 1 147 ? 14.408 6.193 -5.518 1.00 88.50 147 ASP A CA 1
ATOM 1171 C C . ASP A 1 147 ? 14.513 7.305 -4.446 1.00 88.50 147 ASP A C 1
ATOM 1173 O O . ASP A 1 147 ? 13.594 7.486 -3.647 1.00 88.50 147 ASP A O 1
ATOM 1177 N N . ASP A 1 148 ? 15.601 8.082 -4.423 1.00 89.81 148 ASP A N 1
ATOM 1178 C CA . ASP A 1 148 ? 15.790 9.239 -3.538 1.00 89.81 148 ASP A CA 1
ATOM 1179 C C . ASP A 1 148 ? 15.247 10.534 -4.159 1.00 89.81 148 ASP A C 1
ATOM 1181 O O . ASP A 1 148 ? 14.840 11.470 -3.460 1.00 89.81 148 ASP A O 1
ATOM 1185 N N . ALA A 1 149 ? 15.237 10.618 -5.490 1.00 92.75 149 ALA A N 1
ATOM 1186 C CA . ALA A 1 149 ? 14.814 11.812 -6.204 1.00 92.75 149 ALA A CA 1
ATOM 1187 C C . ALA A 1 149 ? 13.285 11.877 -6.346 1.00 92.75 149 ALA A C 1
ATOM 1189 O O . ALA A 1 149 ? 12.690 11.162 -7.151 1.00 92.75 149 ALA A O 1
ATOM 1190 N N . ILE A 1 150 ? 12.651 12.848 -5.675 1.00 93.12 150 ILE A N 1
ATOM 1191 C CA . ILE A 1 150 ? 11.192 13.089 -5.746 1.00 93.12 150 ILE A CA 1
ATOM 1192 C C . ILE A 1 150 ? 10.694 13.181 -7.198 1.00 93.12 150 ILE A C 1
ATOM 1194 O O . ILE A 1 150 ? 9.640 12.651 -7.535 1.00 93.12 150 ILE A O 1
ATOM 1198 N N . ARG A 1 151 ? 11.458 13.830 -8.089 1.00 93.88 151 ARG A N 1
ATOM 1199 C CA . ARG A 1 151 ? 11.091 13.960 -9.511 1.00 93.88 151 ARG A CA 1
ATOM 1200 C C . ARG A 1 151 ? 11.070 12.614 -10.239 1.00 93.88 151 ARG A C 1
ATOM 1202 O O . ARG A 1 151 ? 10.193 12.408 -11.070 1.00 93.88 151 ARG A O 1
ATOM 1209 N N . ALA A 1 152 ? 12.015 11.725 -9.933 1.00 94.44 152 ALA A N 1
ATOM 1210 C CA . ALA A 1 152 ? 12.091 10.399 -10.538 1.00 94.44 152 ALA A CA 1
ATOM 1211 C C . ALA A 1 152 ? 10.954 9.504 -10.030 1.00 94.44 152 ALA A C 1
ATOM 1213 O O . ALA A 1 152 ? 10.254 8.897 -10.838 1.00 94.44 152 ALA A O 1
ATOM 1214 N N . ILE A 1 153 ? 10.699 9.517 -8.716 1.00 94.75 153 ILE A N 1
ATOM 1215 C CA . ILE A 1 153 ? 9.554 8.822 -8.112 1.00 94.75 153 ILE A CA 1
ATOM 1216 C C . ILE A 1 153 ? 8.250 9.314 -8.742 1.00 94.75 153 ILE A C 1
ATOM 1218 O O . ILE A 1 153 ? 7.465 8.509 -9.226 1.00 94.75 153 ILE A O 1
ATOM 1222 N N . LYS A 1 154 ? 8.037 10.633 -8.825 1.00 95.44 154 LYS A N 1
ATOM 1223 C CA . LYS A 1 154 ? 6.827 11.206 -9.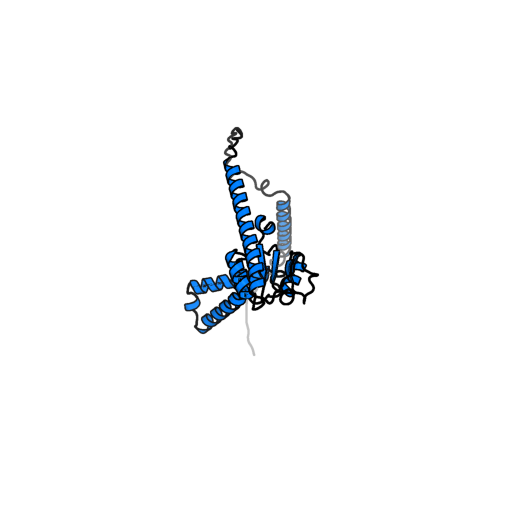430 1.00 95.44 154 LYS A CA 1
ATOM 1224 C C . LYS A 1 154 ? 6.641 10.807 -10.887 1.00 95.44 154 LYS A C 1
ATOM 1226 O O . LYS A 1 154 ? 5.523 10.508 -11.293 1.00 95.44 154 LYS A O 1
ATOM 1231 N N . LEU A 1 155 ? 7.719 10.772 -11.664 1.00 95.06 155 LEU A N 1
ATOM 1232 C CA . LEU A 1 155 ? 7.657 10.332 -13.052 1.00 95.06 155 LEU A CA 1
ATOM 1233 C C . LEU A 1 155 ? 7.225 8.861 -13.155 1.00 95.06 155 LEU A C 1
ATOM 1235 O O . LEU A 1 155 ? 6.338 8.537 -13.940 1.00 95.06 155 LEU A O 1
ATOM 1239 N N . ILE A 1 156 ? 7.816 7.973 -12.356 1.00 95.62 156 ILE A N 1
ATOM 1240 C CA . ILE A 1 156 ? 7.542 6.531 -12.444 1.00 95.62 156 ILE A CA 1
ATOM 1241 C C . ILE A 1 156 ? 6.180 6.182 -11.851 1.00 95.62 156 ILE A C 1
ATOM 1243 O O . ILE A 1 156 ? 5.392 5.490 -12.487 1.00 95.62 156 ILE A O 1
ATOM 1247 N N . VAL A 1 157 ? 5.860 6.699 -10.667 1.00 95.75 157 VAL A N 1
ATOM 1248 C CA . VAL A 1 157 ? 4.552 6.481 -10.039 1.00 95.75 157 VAL A CA 1
ATOM 1249 C C . VAL A 1 157 ? 3.443 7.062 -10.920 1.00 95.75 157 VAL A C 1
ATOM 1251 O O . VAL A 1 157 ? 2.447 6.390 -11.167 1.00 95.75 157 VAL A O 1
ATOM 1254 N N . GLY A 1 158 ? 3.633 8.268 -11.468 1.00 95.75 158 GLY A N 1
ATOM 1255 C CA . GLY A 1 158 ? 2.652 8.901 -12.352 1.00 95.75 158 GLY A CA 1
ATOM 1256 C C . GLY A 1 158 ? 2.460 8.157 -13.677 1.00 95.75 158 GLY A C 1
ATOM 1257 O O . GLY A 1 158 ? 1.331 8.006 -14.140 1.00 95.75 158 GLY A O 1
ATOM 1258 N N . THR A 1 159 ? 3.535 7.637 -14.278 1.00 95.44 159 THR A N 1
ATOM 1259 C CA . THR A 1 159 ? 3.426 6.790 -15.482 1.00 95.44 159 THR A CA 1
ATOM 1260 C C . THR A 1 159 ? 2.748 5.456 -15.180 1.00 95.44 159 THR A C 1
ATOM 1262 O O . THR A 1 159 ? 1.913 5.018 -15.970 1.00 95.44 159 THR A O 1
ATOM 1265 N N . MET A 1 160 ? 3.014 4.853 -14.018 1.00 94.50 160 MET A N 1
ATOM 1266 C CA . MET A 1 160 ? 2.310 3.652 -13.570 1.00 94.50 160 MET A CA 1
ATOM 1267 C C . MET A 1 160 ? 0.816 3.926 -13.359 1.00 94.50 160 MET A C 1
ATOM 1269 O O . MET A 1 160 ? -0.019 3.176 -13.856 1.00 94.50 160 MET A O 1
ATOM 1273 N N . ALA A 1 161 ? 0.460 5.035 -12.704 1.00 95.06 161 ALA A N 1
ATOM 1274 C CA . ALA A 1 161 ? -0.929 5.449 -12.514 1.00 95.06 161 ALA A CA 1
ATOM 1275 C C . ALA A 1 161 ? -1.648 5.716 -13.849 1.00 95.06 161 ALA A C 1
ATOM 1277 O O . ALA A 1 161 ? -2.798 5.311 -14.016 1.00 95.06 161 ALA A O 1
ATOM 1278 N N . ASN A 1 162 ? -0.973 6.324 -14.831 1.00 95.00 162 ASN A N 1
ATOM 1279 C CA . ASN A 1 162 ? -1.522 6.476 -16.183 1.00 95.00 162 ASN A CA 1
ATOM 1280 C C . ASN A 1 162 ? -1.775 5.112 -16.845 1.00 95.00 162 ASN A C 1
ATOM 1282 O O . ASN A 1 162 ? -2.862 4.890 -17.366 1.00 95.00 162 ASN A O 1
ATOM 1286 N N . ALA A 1 163 ? -0.840 4.163 -16.738 1.00 94.19 163 ALA A N 1
ATOM 1287 C CA . ALA A 1 163 ? -1.017 2.811 -17.273 1.00 94.19 163 ALA A CA 1
ATOM 1288 C C . ALA A 1 163 ? -2.160 2.030 -16.588 1.00 94.19 163 ALA A C 1
ATOM 1290 O O . ALA A 1 163 ? -2.742 1.118 -17.186 1.00 94.19 163 ALA A O 1
ATOM 1291 N N . VAL A 1 164 ? -2.478 2.360 -15.331 1.00 93.62 164 VAL A N 1
ATOM 1292 C CA . VAL A 1 164 ? -3.662 1.850 -14.625 1.00 93.62 164 VAL A CA 1
ATOM 1293 C C . VAL A 1 164 ? -4.937 2.456 -15.193 1.00 93.62 164 VAL A C 1
ATOM 1295 O O . VAL A 1 164 ? -5.878 1.717 -15.468 1.00 93.62 164 VAL A O 1
ATOM 1298 N N . LEU A 1 165 ? -4.975 3.775 -15.387 1.00 93.56 165 LEU A N 1
ATOM 1299 C CA . LEU A 1 165 ? -6.131 4.462 -15.966 1.00 93.56 165 LEU A CA 1
ATOM 1300 C C . LEU A 1 165 ? -6.424 3.972 -17.389 1.00 93.56 165 LEU A C 1
ATOM 1302 O O . LEU A 1 165 ? -7.572 3.670 -17.692 1.00 93.56 165 LEU A O 1
ATOM 1306 N N . GLU A 1 166 ? -5.393 3.802 -18.216 1.00 92.44 166 GLU A N 1
ATOM 1307 C CA . GLU A 1 166 ? -5.512 3.201 -19.551 1.00 92.44 166 GLU A CA 1
ATOM 1308 C C . GLU A 1 166 ? -6.060 1.770 -19.481 1.00 92.44 166 GLU A C 1
ATOM 1310 O O . GLU A 1 166 ? -6.945 1.406 -20.249 1.00 92.44 166 GLU A O 1
ATOM 1315 N N . GLY A 1 167 ? -5.588 0.960 -18.525 1.00 90.69 167 GLY A N 1
ATOM 1316 C CA . GLY A 1 167 ? -6.111 -0.392 -18.310 1.00 90.69 167 GLY A CA 1
ATOM 1317 C C . GLY A 1 167 ? -7.577 -0.411 -17.865 1.00 90.69 167 GLY A C 1
ATOM 1318 O O . GLY A 1 167 ? -8.330 -1.280 -18.295 1.00 90.69 167 GLY A O 1
ATOM 1319 N N . LYS A 1 168 ? -7.999 0.553 -17.036 1.00 89.38 168 LYS A N 1
ATOM 1320 C CA . LYS A 1 168 ? -9.408 0.712 -16.639 1.00 89.38 168 LYS A CA 1
ATOM 1321 C C . LYS A 1 168 ? -10.280 1.159 -17.814 1.00 89.38 168 LYS A C 1
ATOM 1323 O O . LYS A 1 168 ? -11.381 0.641 -17.950 1.00 89.38 168 LYS A O 1
ATOM 1328 N N . ALA A 1 169 ? -9.794 2.083 -18.643 1.00 90.06 169 ALA A N 1
ATOM 1329 C CA . ALA A 1 169 ? -10.510 2.555 -19.826 1.00 90.06 169 ALA A CA 1
ATOM 1330 C C . ALA A 1 169 ? -10.708 1.427 -20.850 1.00 90.06 169 ALA A C 1
ATOM 1332 O O . ALA A 1 169 ? -11.832 1.190 -21.271 1.00 90.06 169 ALA A O 1
ATOM 1333 N N . ALA A 1 170 ? -9.658 0.653 -21.147 1.00 88.00 170 ALA A N 1
ATOM 1334 C CA . ALA A 1 170 ? -9.753 -0.498 -22.050 1.00 88.00 170 ALA A CA 1
ATOM 1335 C C . ALA A 1 170 ? -10.786 -1.532 -21.572 1.00 88.00 170 ALA A C 1
ATOM 1337 O O . ALA A 1 170 ? -11.556 -2.063 -22.364 1.00 88.00 170 ALA A O 1
ATOM 1338 N N . ARG A 1 1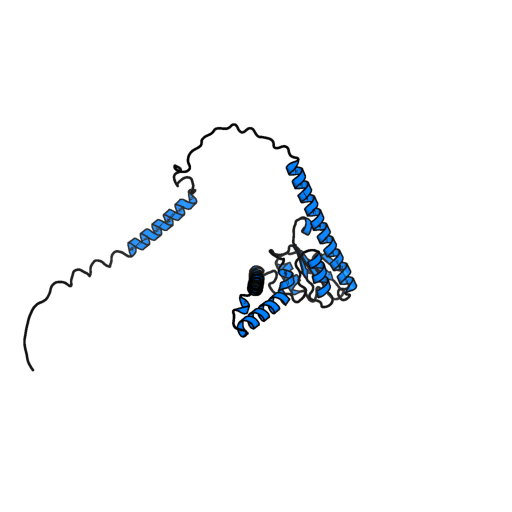71 ? -10.856 -1.775 -20.258 1.00 85.81 171 ARG A N 1
ATOM 1339 C CA . ARG A 1 171 ? -11.873 -2.656 -19.677 1.00 85.81 171 ARG A CA 1
ATOM 1340 C C . ARG A 1 171 ? -13.292 -2.108 -19.852 1.00 85.81 171 ARG A C 1
ATOM 1342 O O . ARG A 1 171 ? -14.205 -2.878 -20.118 1.00 85.81 171 ARG A O 1
ATOM 1349 N N . GLN A 1 172 ? -13.485 -0.803 -19.665 1.00 84.94 172 GLN A N 1
ATOM 1350 C CA . GLN A 1 172 ? -14.791 -0.169 -19.866 1.00 84.94 172 GLN A CA 1
ATOM 1351 C C . GLN A 1 172 ? -15.232 -0.272 -21.327 1.00 84.94 172 GLN A C 1
ATOM 1353 O O . GLN A 1 172 ? -16.372 -0.638 -21.577 1.00 84.94 172 GLN A O 1
ATOM 1358 N N . GLU A 1 173 ? -14.321 -0.038 -22.273 1.00 86.12 173 GLU A N 1
ATOM 1359 C CA . GLU A 1 173 ? -14.585 -0.206 -23.706 1.00 86.12 173 GLU A CA 1
ATOM 1360 C C . GLU A 1 173 ? -14.963 -1.658 -24.044 1.00 86.12 173 GLU A C 1
ATOM 1362 O O . GLU A 1 173 ? -15.970 -1.887 -24.708 1.00 86.12 173 GLU A O 1
ATOM 1367 N N . GLU A 1 174 ? -14.233 -2.653 -23.524 1.00 83.06 174 GLU A N 1
ATOM 1368 C CA . GLU A 1 174 ? -14.570 -4.073 -23.714 1.00 83.06 174 GLU A CA 1
ATOM 1369 C C . GLU A 1 174 ? -15.930 -4.447 -23.093 1.00 83.06 174 GLU A C 1
ATOM 1371 O O . GLU A 1 174 ? -16.701 -5.208 -23.684 1.00 83.06 174 GLU A O 1
ATOM 1376 N N . GLU A 1 175 ? -16.255 -3.913 -21.911 1.00 82.50 175 GLU A N 1
ATOM 1377 C CA . GLU A 1 175 ? -17.549 -4.127 -21.253 1.00 82.50 175 GLU A CA 1
ATOM 1378 C C . GLU A 1 175 ? -18.701 -3.459 -22.031 1.00 82.50 175 GLU A C 1
ATOM 1380 O O . GLU A 1 175 ? -19.775 -4.055 -22.162 1.00 82.50 175 GLU A O 1
ATOM 1385 N N . GLU A 1 176 ? -18.486 -2.265 -22.587 1.00 81.06 176 GLU A N 1
ATOM 1386 C CA . GLU A 1 176 ? -19.448 -1.553 -23.437 1.00 81.06 176 GLU A CA 1
ATOM 1387 C C . GLU A 1 176 ? -19.662 -2.266 -24.780 1.00 81.06 176 GLU A C 1
ATOM 1389 O O . GLU A 1 176 ? -20.806 -2.463 -25.198 1.00 81.06 176 GLU A O 1
ATOM 1394 N N . GLU A 1 177 ? -18.596 -2.734 -25.434 1.00 79.69 177 GLU A N 1
ATOM 1395 C CA . GLU A 1 177 ? -18.686 -3.527 -26.664 1.00 79.69 177 GLU A CA 1
ATOM 1396 C C . GLU A 1 177 ? -19.402 -4.861 -26.427 1.00 79.69 177 GLU A C 1
ATOM 1398 O O . GLU A 1 177 ? -20.243 -5.270 -27.234 1.00 79.69 177 GLU A O 1
ATOM 1403 N N . ALA A 1 178 ? -19.133 -5.529 -25.301 1.00 77.25 178 ALA A N 1
ATOM 1404 C CA . ALA A 1 178 ? -19.825 -6.757 -24.925 1.00 77.25 178 ALA A CA 1
ATOM 1405 C C . ALA A 1 178 ? -21.323 -6.520 -24.670 1.00 77.25 178 ALA A C 1
ATOM 1407 O O . ALA A 1 178 ? -22.152 -7.341 -25.073 1.00 77.25 178 ALA A O 1
ATOM 1408 N N . GLN A 1 179 ? -21.690 -5.396 -24.045 1.00 77.19 179 GLN A N 1
ATOM 1409 C CA . GLN A 1 179 ? -23.090 -5.013 -23.845 1.00 77.19 179 GLN A CA 1
ATOM 1410 C C . GLN A 1 179 ? -23.781 -4.671 -25.170 1.00 77.19 179 GLN A C 1
ATOM 1412 O O . GLN A 1 179 ? -24.868 -5.185 -25.436 1.00 77.19 179 GLN A O 1
ATOM 1417 N N . ALA A 1 180 ? -23.129 -3.907 -26.048 1.00 76.44 180 ALA A N 1
ATOM 1418 C CA . ALA A 1 180 ? -23.651 -3.589 -27.375 1.00 76.44 180 ALA A CA 1
ATOM 1419 C C . ALA A 1 180 ? -23.811 -4.847 -28.251 1.00 76.44 180 ALA A C 1
ATOM 1421 O O . ALA A 1 180 ? -24.804 -4.990 -28.966 1.00 76.44 180 ALA A O 1
ATOM 1422 N N . ALA A 1 181 ? -22.883 -5.806 -28.165 1.00 73.62 181 ALA A N 1
ATOM 1423 C CA . ALA A 1 181 ? -22.980 -7.090 -28.859 1.00 73.62 181 ALA A CA 1
ATOM 1424 C C . ALA A 1 181 ? -24.088 -7.991 -28.283 1.00 73.62 181 ALA A C 1
ATOM 1426 O O . ALA A 1 181 ? -24.776 -8.683 -29.040 1.00 73.62 181 ALA A O 1
ATOM 1427 N N . ALA A 1 182 ? -24.297 -7.968 -26.963 1.00 73.12 182 ALA A N 1
ATOM 1428 C CA . ALA A 1 182 ? -25.403 -8.667 -26.312 1.00 73.12 182 ALA A CA 1
ATOM 1429 C C . ALA A 1 182 ? -26.770 -8.077 -26.702 1.00 73.12 182 ALA A C 1
ATOM 1431 O O . ALA A 1 182 ? -27.735 -8.827 -26.851 1.00 73.12 182 ALA A O 1
ATOM 1432 N N . GLU A 1 183 ? -26.846 -6.764 -26.928 1.00 68.88 183 GLU A N 1
ATOM 1433 C CA . GLU A 1 183 ? -28.060 -6.073 -27.378 1.00 68.88 183 GLU A CA 1
ATOM 1434 C C . GLU A 1 183 ? -28.299 -6.213 -28.899 1.00 68.88 183 GLU A C 1
ATOM 1436 O O . GLU A 1 183 ? -29.444 -6.258 -29.352 1.00 68.88 183 GLU A O 1
ATOM 1441 N N . ALA A 1 184 ? -27.234 -6.381 -29.695 1.00 63.34 184 ALA A N 1
ATOM 1442 C CA . ALA A 1 184 ? -27.296 -6.601 -31.145 1.00 63.34 184 ALA A CA 1
ATOM 1443 C C . ALA A 1 184 ? -27.569 -8.063 -31.560 1.00 63.34 184 ALA A C 1
ATOM 1445 O O . ALA A 1 184 ? -27.880 -8.328 -32.727 1.00 63.34 184 ALA A O 1
ATOM 1446 N N . LEU A 1 185 ? -27.484 -9.027 -30.638 1.00 54.97 185 LEU A N 1
ATOM 1447 C CA . LEU A 1 185 ? -27.922 -10.400 -30.887 1.00 54.97 185 LEU A CA 1
ATOM 1448 C C . LEU A 1 185 ? -29.460 -10.446 -30.915 1.00 54.97 185 LEU A C 1
ATOM 1450 O O . LEU A 1 185 ? -30.103 -10.230 -29.886 1.00 54.97 185 LEU A O 1
ATOM 1454 N N . PRO A 1 186 ? -30.101 -10.773 -32.057 1.00 48.09 186 PRO A N 1
ATOM 1455 C CA . PRO A 1 186 ? -31.547 -10.888 -32.094 1.00 48.09 186 PRO A CA 1
ATOM 1456 C C . PRO A 1 186 ? -31.963 -12.020 -31.159 1.00 48.09 186 PRO A C 1
ATOM 1458 O O . PRO A 1 186 ? -31.473 -13.147 -31.281 1.00 48.09 186 PRO A O 1
ATOM 1461 N N . ALA A 1 187 ? -32.899 -11.727 -30.255 1.00 52.53 187 ALA A N 1
ATOM 1462 C CA . ALA A 1 187 ? -33.586 -12.720 -29.448 1.00 52.53 187 ALA A CA 1
ATOM 1463 C C . ALA A 1 187 ? -34.153 -13.813 -30.369 1.00 52.53 187 ALA A C 1
ATOM 1465 O O . ALA A 1 187 ? -35.255 -13.692 -30.916 1.00 52.53 187 ALA A O 1
ATOM 1466 N N . LYS A 1 188 ? -33.401 -14.905 -30.557 1.00 41.91 188 LYS A N 1
ATOM 1467 C CA . LYS A 1 188 ? -33.918 -16.136 -31.145 1.00 41.91 188 LYS A CA 1
ATOM 1468 C C . LYS A 1 188 ? -34.950 -16.652 -30.156 1.00 41.91 188 LYS A C 1
ATOM 1470 O O . LYS A 1 188 ? -34.632 -17.372 -29.213 1.00 41.91 188 LYS A O 1
ATOM 1475 N N . LYS A 1 189 ? -36.206 -16.262 -30.387 1.00 39.50 189 LYS A N 1
ATOM 1476 C CA . LYS A 1 189 ? -37.393 -16.921 -29.852 1.00 39.50 189 LYS A CA 1
ATOM 1477 C C . LYS A 1 189 ? -37.320 -18.385 -30.277 1.00 39.50 189 LYS A C 1
ATOM 1479 O O . LYS A 1 189 ? -37.819 -18.767 -31.331 1.00 39.50 189 LYS A O 1
ATOM 1484 N N . SER A 1 190 ? -36.664 -19.202 -29.461 1.00 38.53 190 SER A N 1
ATOM 1485 C CA . SER A 1 190 ? -36.858 -20.640 -29.478 1.00 38.53 190 SER A CA 1
ATOM 1486 C C . SER A 1 190 ? -38.312 -20.861 -29.090 1.00 38.53 190 SER A C 1
ATOM 1488 O O . SER A 1 190 ? -38.700 -20.673 -27.937 1.00 38.53 190 SER A O 1
ATOM 1490 N N . GLN A 1 191 ? -39.142 -21.171 -30.085 1.00 42.38 191 GLN A N 1
ATOM 1491 C CA . GLN A 1 191 ? -40.488 -21.677 -29.876 1.00 42.38 191 GLN A CA 1
ATOM 1492 C C . GLN A 1 191 ? -40.383 -23.036 -29.173 1.00 42.38 191 GLN A C 1
ATOM 1494 O O . GLN A 1 191 ? -40.483 -24.091 -29.795 1.00 42.38 191 GLN A O 1
ATOM 1499 N N . ARG A 1 192 ? -40.193 -23.028 -27.852 1.00 39.94 192 ARG A N 1
ATOM 1500 C CA . ARG A 1 192 ? -40.590 -24.155 -27.013 1.00 39.94 192 ARG A CA 1
ATOM 1501 C C . ARG A 1 192 ? -42.083 -24.021 -26.767 1.00 39.94 192 ARG A C 1
ATOM 1503 O O . ARG A 1 192 ? -42.554 -23.207 -25.981 1.00 39.94 192 ARG A O 1
ATOM 1510 N N . LYS A 1 193 ? -42.803 -24.799 -27.570 1.00 34.94 193 LYS A N 1
ATOM 1511 C CA . LYS A 1 193 ? -44.231 -25.087 -27.503 1.00 34.94 193 LYS A CA 1
ATOM 1512 C C . LYS A 1 193 ? -44.663 -25.258 -26.043 1.00 34.94 193 LYS A C 1
ATOM 1514 O O . LYS A 1 193 ? -44.112 -26.084 -25.323 1.00 34.94 193 LYS A O 1
ATOM 1519 N N . ALA A 1 194 ? -45.649 -24.468 -25.639 1.00 35.34 194 ALA A N 1
ATOM 1520 C CA . ALA A 1 194 ? -46.317 -24.594 -24.359 1.00 35.34 194 ALA A CA 1
ATOM 1521 C C . ALA A 1 194 ? -46.981 -25.975 -24.236 1.00 35.34 194 ALA A C 1
ATOM 1523 O O . ALA A 1 194 ? -4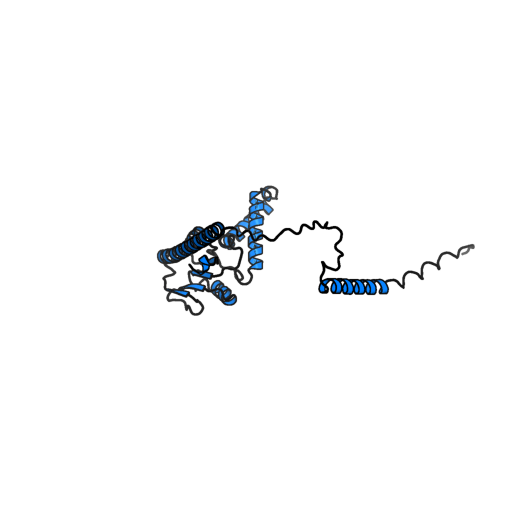7.918 -26.284 -24.971 1.00 35.34 194 ALA A O 1
ATOM 1524 N N . THR A 1 195 ? -46.543 -26.772 -23.265 1.00 29.88 195 THR A N 1
ATOM 1525 C CA . THR A 1 195 ? -47.443 -27.641 -22.504 1.00 29.88 195 THR A CA 1
ATOM 1526 C C . THR A 1 195 ? -47.614 -26.996 -21.142 1.00 29.88 195 THR A C 1
ATOM 1528 O O . THR A 1 195 ? -46.714 -26.982 -20.308 1.00 29.88 195 THR A O 1
ATOM 1531 N N . LYS A 1 196 ? -48.777 -26.375 -20.981 1.00 32.97 196 LYS A N 1
ATOM 1532 C CA . LYS A 1 196 ? -49.265 -25.772 -19.753 1.00 32.97 196 LYS A CA 1
ATOM 1533 C C . LYS A 1 196 ? -49.659 -26.911 -18.810 1.00 32.97 196 LYS A C 1
ATOM 1535 O O . LYS A 1 196 ? -50.664 -27.566 -19.055 1.00 32.97 196 LYS A O 1
ATOM 1540 N N . ALA A 1 197 ? -48.884 -27.129 -17.757 1.00 30.02 197 ALA A N 1
ATOM 1541 C CA . ALA A 1 197 ? -49.356 -27.785 -16.547 1.00 30.02 197 ALA A CA 1
ATOM 1542 C C . ALA A 1 197 ? -48.990 -26.857 -15.390 1.00 30.02 197 ALA A C 1
ATOM 1544 O O . ALA A 1 197 ? -47.859 -26.826 -14.919 1.00 30.02 197 ALA A O 1
ATOM 1545 N N . VAL A 1 198 ? -49.954 -26.013 -15.028 1.00 38.69 198 VAL A N 1
ATOM 1546 C CA . VAL A 1 198 ? -49.999 -25.411 -13.700 1.00 38.69 198 VAL A CA 1
ATOM 1547 C C . VAL A 1 198 ? -50.319 -26.578 -12.776 1.00 38.69 198 VAL A C 1
ATOM 1549 O O . VAL A 1 198 ? -51.433 -27.094 -12.822 1.00 38.69 198 VAL A O 1
ATOM 1552 N N . VAL A 1 199 ? -49.321 -27.041 -12.033 1.00 33.78 199 VAL A N 1
ATOM 1553 C CA . VAL A 1 199 ? -49.518 -27.895 -10.866 1.00 33.78 199 VAL A CA 1
ATOM 1554 C C . VAL A 1 199 ? -49.015 -27.119 -9.662 1.00 33.78 199 VAL A C 1
ATOM 1556 O O . VAL A 1 199 ? -47.924 -26.552 -9.667 1.00 33.78 199 VAL A O 1
ATOM 1559 N N . ASP A 1 200 ? -49.942 -27.007 -8.727 1.00 31.66 200 ASP A N 1
ATOM 1560 C CA . ASP A 1 200 ? -49.914 -26.291 -7.467 1.00 31.66 200 ASP A CA 1
ATOM 1561 C C . ASP A 1 200 ? -48.761 -26.785 -6.581 1.00 31.66 200 ASP A C 1
ATOM 1563 O O . ASP A 1 200 ? -48.414 -27.966 -6.591 1.00 31.66 200 ASP A O 1
ATOM 1567 N N . ALA A 1 201 ? -48.154 -25.881 -5.816 1.00 39.50 201 ALA A N 1
ATOM 1568 C CA . ALA A 1 201 ? -46.981 -26.149 -4.980 1.00 39.50 201 ALA A CA 1
ATOM 1569 C C . ALA A 1 201 ? -47.347 -26.813 -3.634 1.00 39.50 201 ALA A C 1
ATOM 1571 O O . ALA A 1 201 ? -46.738 -26.515 -2.608 1.00 39.50 201 ALA A O 1
ATOM 1572 N N . SER A 1 202 ? -48.358 -27.682 -3.630 1.00 41.78 202 SER A N 1
ATOM 1573 C CA . SER A 1 202 ? -48.941 -28.282 -2.423 1.00 41.78 202 SER A CA 1
ATOM 1574 C C . SER A 1 202 ? -48.920 -29.816 -2.382 1.00 41.78 202 SER A C 1
ATOM 1576 O O . SER A 1 202 ? -49.240 -30.360 -1.333 1.00 41.78 202 SER A O 1
ATOM 1578 N N . ASP A 1 203 ? -48.466 -30.509 -3.437 1.00 42.53 203 ASP A N 1
ATOM 1579 C CA . ASP A 1 203 ? -48.453 -31.986 -3.508 1.00 42.53 203 ASP A CA 1
ATOM 1580 C C . ASP A 1 203 ? -47.114 -32.573 -4.017 1.00 42.53 203 ASP A C 1
ATOM 1582 O O . ASP A 1 203 ? -47.082 -33.469 -4.861 1.00 42.53 203 ASP A O 1
ATOM 1586 N N . LEU A 1 204 ? -45.977 -32.083 -3.515 1.00 46.62 204 LEU A N 1
ATOM 1587 C CA . LEU A 1 204 ? -44.673 -32.732 -3.717 1.00 46.62 204 LEU A CA 1
ATOM 1588 C C . LEU A 1 204 ? -44.176 -33.270 -2.375 1.00 46.62 204 LEU A C 1
ATOM 1590 O O . LEU A 1 204 ? -43.894 -32.502 -1.460 1.00 46.62 204 LEU A O 1
ATOM 1594 N N . SER A 1 205 ? -44.108 -34.595 -2.252 1.00 60.09 205 SER A N 1
ATOM 1595 C CA . SER A 1 205 ? -43.611 -35.276 -1.057 1.00 60.09 205 SER A CA 1
ATOM 1596 C C . SER A 1 205 ? -42.113 -35.036 -0.864 1.00 60.09 205 SER A C 1
ATOM 1598 O O . SER A 1 205 ? -41.343 -35.125 -1.822 1.00 60.09 205 SER A O 1
ATOM 1600 N N . ASP A 1 206 ? -41.714 -34.825 0.394 1.00 50.84 206 ASP A N 1
ATOM 1601 C CA . ASP A 1 206 ? -40.361 -34.500 0.891 1.00 50.84 206 ASP A CA 1
ATOM 1602 C C . ASP A 1 206 ? -39.213 -35.417 0.407 1.00 50.84 206 ASP A C 1
ATOM 1604 O O . ASP A 1 206 ? -38.038 -35.124 0.630 1.00 50.84 206 ASP A O 1
ATOM 1608 N N . GLU A 1 207 ? -39.527 -36.518 -0.273 1.00 54.22 207 GLU A N 1
ATOM 1609 C CA . GLU A 1 207 ? -38.579 -37.522 -0.755 1.00 54.22 207 GLU A CA 1
ATOM 1610 C C . GLU A 1 207 ? -37.830 -37.104 -2.038 1.00 54.22 207 GLU A C 1
ATOM 1612 O O . GLU A 1 207 ? -36.703 -37.543 -2.257 1.00 54.22 207 GLU A O 1
ATOM 1617 N N . GLU A 1 208 ? -38.384 -36.202 -2.860 1.00 55.38 208 GLU A N 1
ATOM 1618 C CA . GLU A 1 208 ? -37.726 -35.753 -4.105 1.00 55.38 208 GLU A CA 1
ATOM 1619 C C . GLU A 1 208 ? -36.880 -34.473 -3.945 1.00 55.38 208 GLU A C 1
ATOM 1621 O O . GLU A 1 208 ? -36.014 -34.193 -4.776 1.00 55.38 208 GLU A O 1
ATOM 1626 N N . LEU A 1 209 ? -37.079 -33.702 -2.867 1.00 53.88 209 LEU A N 1
ATOM 1627 C CA . LEU A 1 209 ? -36.375 -32.431 -2.621 1.00 53.88 209 LEU A CA 1
ATOM 1628 C C . LEU A 1 209 ? -35.060 -32.590 -1.846 1.00 53.88 209 LEU A C 1
ATOM 1630 O O . LEU A 1 209 ? -34.163 -31.751 -1.952 1.00 53.88 209 LEU A O 1
ATOM 1634 N N . LEU A 1 210 ? -34.915 -33.672 -1.086 1.00 54.12 210 LEU A N 1
ATOM 1635 C CA . LEU A 1 210 ? -33.741 -33.951 -0.271 1.00 54.12 210 LEU A CA 1
ATOM 1636 C C . LEU A 1 210 ? -33.131 -35.255 -0.769 1.00 54.12 210 LEU A C 1
ATOM 1638 O O . LEU A 1 210 ? -33.487 -36.331 -0.305 1.00 54.12 210 LEU A O 1
ATOM 1642 N N . GLY A 1 211 ? -32.221 -35.162 -1.742 1.00 60.25 211 GLY A N 1
ATOM 1643 C CA . GLY A 1 211 ? -31.544 -36.335 -2.299 1.00 60.25 211 GLY A CA 1
ATOM 1644 C C . GLY A 1 211 ? -31.038 -37.303 -1.217 1.00 60.25 211 GLY A C 1
ATOM 1645 O O . GLY A 1 211 ? -30.726 -36.899 -0.098 1.00 60.25 211 GLY A O 1
ATOM 1646 N N . ALA A 1 212 ? -30.911 -38.588 -1.562 1.00 55.53 212 ALA A N 1
ATOM 1647 C CA . ALA A 1 212 ? -30.655 -39.707 -0.638 1.00 55.53 212 ALA A CA 1
ATOM 1648 C C . ALA A 1 212 ? -29.496 -39.520 0.376 1.00 55.53 212 ALA A C 1
ATOM 1650 O O . ALA A 1 212 ? -29.416 -40.231 1.377 1.00 55.53 212 ALA A O 1
ATOM 1651 N N . ALA A 1 213 ? -28.597 -38.561 0.141 1.00 50.22 213 ALA A N 1
ATOM 1652 C CA . ALA A 1 213 ? -27.503 -38.201 1.036 1.00 50.22 213 ALA A CA 1
ATOM 1653 C C . ALA A 1 213 ? -27.931 -37.382 2.277 1.00 50.22 213 ALA A C 1
ATOM 1655 O O . ALA A 1 213 ? -27.272 -37.483 3.311 1.00 50.22 213 ALA A O 1
ATOM 1656 N N . THR A 1 214 ? -29.009 -36.591 2.211 1.00 51.59 214 THR A N 1
ATOM 1657 C CA . THR A 1 214 ? -29.502 -35.765 3.335 1.00 51.59 214 THR A CA 1
ATOM 1658 C C . THR A 1 214 ? -30.432 -36.551 4.258 1.00 51.59 214 THR A C 1
ATOM 1660 O O . THR A 1 214 ? -30.327 -36.433 5.477 1.00 51.59 214 THR A O 1
ATOM 1663 N N . LEU A 1 215 ? -31.261 -37.437 3.694 1.00 56.28 215 LEU A N 1
ATOM 1664 C CA . LEU A 1 215 ? -32.128 -38.352 4.449 1.00 56.28 215 LEU A CA 1
ATOM 1665 C C . LEU A 1 215 ? -31.333 -39.308 5.348 1.00 56.28 215 LEU A C 1
ATOM 1667 O O . LEU A 1 215 ? -31.725 -39.545 6.487 1.00 56.28 215 LEU A O 1
ATOM 1671 N N . LYS A 1 216 ? -30.173 -39.784 4.877 1.00 61.81 216 LYS A N 1
ATOM 1672 C CA . LYS A 1 216 ? -29.304 -40.676 5.656 1.00 61.81 216 LYS A CA 1
ATOM 1673 C C . LYS A 1 216 ? -28.660 -39.984 6.866 1.00 61.81 216 LYS A C 1
ATOM 1675 O O . LYS A 1 216 ? -28.506 -40.595 7.913 1.00 61.81 216 LYS A O 1
ATOM 1680 N N . LYS A 1 217 ? -28.338 -38.689 6.759 1.00 58.75 217 LYS A N 1
ATOM 1681 C CA . LYS A 1 217 ? -27.816 -37.915 7.900 1.00 58.75 217 LYS A CA 1
ATOM 1682 C C . LYS A 1 217 ? -28.891 -37.638 8.950 1.00 58.75 217 LYS A C 1
ATOM 1684 O O . LYS A 1 217 ? -28.610 -37.749 10.135 1.00 58.75 217 LYS A O 1
ATOM 1689 N N . MET A 1 218 ? -30.125 -37.363 8.526 1.00 53.53 218 MET A N 1
ATOM 1690 C CA . MET A 1 218 ? -31.237 -37.134 9.457 1.00 53.53 218 MET A CA 1
ATOM 1691 C C . MET A 1 218 ? -31.721 -38.424 10.141 1.00 53.53 218 MET A C 1
ATOM 1693 O O . MET A 1 218 ? -32.212 -38.358 11.268 1.00 53.53 218 MET A O 1
ATOM 1697 N N . SER A 1 219 ? -31.587 -39.595 9.503 1.00 56.75 219 SER A N 1
ATOM 1698 C CA . SER A 1 219 ? -31.882 -40.887 10.143 1.00 56.75 219 SER A CA 1
ATOM 1699 C C . SER A 1 219 ? -30.818 -41.290 11.163 1.00 56.75 219 SER A C 1
ATOM 1701 O O . SER A 1 219 ? -31.172 -41.745 12.248 1.00 56.75 219 SER A O 1
ATOM 1703 N N . ASP A 1 220 ? -29.539 -41.065 10.848 1.00 58.59 220 ASP A N 1
ATOM 1704 C CA . ASP A 1 220 ? -28.426 -41.389 11.747 1.00 58.59 220 ASP A CA 1
ATOM 1705 C C . ASP A 1 220 ? -28.431 -40.476 12.994 1.00 58.59 220 ASP A C 1
ATOM 1707 O O . ASP A 1 220 ? -28.190 -40.947 14.106 1.00 58.59 220 ASP A O 1
ATOM 1711 N N . GLU A 1 221 ? -28.794 -39.194 12.845 1.00 54.78 221 GLU A N 1
ATOM 1712 C CA . GLU A 1 221 ? -28.956 -38.255 13.970 1.00 54.78 221 GLU A CA 1
ATOM 1713 C C . GLU A 1 221 ? -30.181 -38.587 14.847 1.00 54.78 221 GLU A C 1
ATOM 1715 O O . GLU A 1 221 ? -30.093 -38.520 16.074 1.00 54.78 221 GLU A O 1
ATOM 1720 N N . ARG A 1 222 ? -31.301 -39.035 14.256 1.00 53.53 222 ARG A N 1
ATOM 1721 C CA . ARG A 1 222 ? -32.492 -39.468 15.015 1.00 53.53 222 ARG A CA 1
ATOM 1722 C C . ARG A 1 222 ? -32.297 -40.792 15.753 1.00 53.53 222 ARG A C 1
ATOM 1724 O O . ARG A 1 222 ? -32.821 -40.942 16.855 1.00 53.53 222 ARG A O 1
ATOM 1731 N N . GLU A 1 223 ? -31.562 -41.751 15.187 1.00 53.38 223 GLU A N 1
ATOM 1732 C CA . GLU A 1 223 ? -31.220 -42.994 15.896 1.00 53.38 223 GLU A CA 1
ATOM 1733 C C . GLU A 1 223 ? -30.211 -42.760 17.029 1.00 53.38 223 GLU A C 1
ATOM 1735 O O . GLU A 1 223 ? -30.271 -43.458 18.046 1.00 53.38 223 GLU A O 1
ATOM 1740 N N . ALA A 1 224 ? -29.319 -41.772 16.890 1.00 53.94 224 ALA A N 1
ATOM 1741 C CA . ALA A 1 224 ? -28.409 -41.359 17.954 1.00 53.94 224 ALA A CA 1
ATOM 1742 C C . ALA A 1 224 ? -29.166 -40.705 19.127 1.00 53.94 224 ALA A C 1
ATOM 1744 O O . ALA A 1 224 ? -29.004 -41.147 20.265 1.00 53.94 224 ALA A O 1
ATOM 1745 N N . GLU A 1 225 ? -30.075 -39.758 18.858 1.00 52.31 225 GLU A N 1
ATOM 1746 C CA . GLU A 1 225 ? -30.918 -39.133 19.895 1.00 52.31 225 GLU A CA 1
ATOM 1747 C C . GLU A 1 225 ? -31.878 -40.130 20.569 1.00 52.31 225 GLU A C 1
ATOM 1749 O O . GLU A 1 225 ? -32.135 -40.035 21.772 1.00 52.31 225 GLU A O 1
ATOM 1754 N N . ALA A 1 226 ? -32.418 -41.101 19.822 1.00 53.06 226 ALA A N 1
ATOM 1755 C CA . ALA A 1 226 ? -33.312 -42.119 20.375 1.00 53.06 226 ALA A CA 1
ATOM 1756 C C . ALA A 1 226 ? -32.576 -43.111 21.290 1.00 53.06 226 ALA A C 1
ATOM 1758 O O . ALA A 1 226 ? -33.132 -43.538 22.303 1.00 53.06 226 ALA A O 1
ATOM 1759 N N . LYS A 1 227 ? -31.319 -43.453 20.973 1.00 53.19 227 LYS A N 1
ATOM 1760 C CA . LYS A 1 227 ? -30.477 -44.275 21.853 1.00 53.19 227 LYS A CA 1
ATOM 1761 C C . LYS A 1 227 ? -30.047 -43.512 23.099 1.00 53.19 227 LYS A C 1
ATOM 1763 O O . LYS A 1 227 ? -30.076 -44.102 24.171 1.00 53.19 227 LYS A O 1
ATOM 1768 N N . GLU A 1 228 ? -29.736 -42.222 22.979 1.00 48.25 228 GLU A N 1
ATOM 1769 C CA . GLU A 1 228 ? -29.346 -41.377 24.113 1.00 48.25 228 GLU A CA 1
ATOM 1770 C C . GLU A 1 228 ? -30.513 -41.153 25.093 1.00 48.25 228 GLU A C 1
ATOM 1772 O O . GLU A 1 228 ? -30.334 -41.312 26.301 1.00 48.25 228 GLU A O 1
ATOM 1777 N N . LYS A 1 229 ? -31.739 -40.924 24.594 1.00 49.88 229 LYS A N 1
ATOM 1778 C CA . LYS A 1 229 ? -32.947 -40.822 25.440 1.00 49.88 229 LYS A CA 1
ATOM 1779 C C . LYS A 1 229 ? -33.369 -42.150 26.073 1.00 49.88 229 LYS A C 1
ATOM 1781 O O . LYS A 1 229 ? -33.809 -42.151 27.218 1.00 49.88 229 LYS A O 1
ATOM 1786 N N . ALA A 1 230 ? -33.196 -43.283 25.388 1.00 47.97 230 ALA A N 1
ATOM 1787 C CA . ALA A 1 230 ? -33.542 -44.596 25.942 1.00 47.97 230 ALA A CA 1
ATOM 1788 C C . ALA A 1 230 ? -32.598 -45.057 27.072 1.00 47.97 230 ALA A C 1
ATOM 1790 O O . ALA A 1 230 ? -33.004 -45.857 27.913 1.00 47.97 230 ALA A O 1
ATOM 1791 N N . THR A 1 231 ? -31.362 -44.550 27.133 1.00 43.84 231 THR A N 1
ATOM 1792 C CA . THR A 1 231 ? -30.425 -44.847 28.234 1.00 43.84 231 THR A CA 1
ATOM 1793 C C . THR A 1 231 ? -30.664 -44.042 29.512 1.00 43.84 231 THR A C 1
ATOM 1795 O O . THR A 1 231 ? -30.180 -44.458 30.560 1.00 43.84 231 THR A O 1
ATOM 1798 N N . VAL A 1 232 ? -31.403 -42.928 29.463 1.00 48.19 232 VAL A N 1
ATOM 1799 C CA . VAL A 1 232 ? -31.578 -42.024 30.620 1.00 48.19 232 VAL A CA 1
ATOM 1800 C C . VAL A 1 232 ? -32.865 -42.317 31.419 1.00 48.19 232 VAL A C 1
ATOM 1802 O O . VAL A 1 232 ? -32.989 -41.880 32.556 1.00 48.19 232 VAL A O 1
ATOM 1805 N N . GLU A 1 233 ? -33.802 -43.114 30.890 1.00 47.28 233 GLU A N 1
ATOM 1806 C CA . GLU A 1 233 ? -35.152 -43.278 31.466 1.00 47.28 233 GLU A CA 1
ATOM 1807 C C . GLU A 1 233 ? -35.523 -44.571 32.257 1.00 47.28 233 GLU A C 1
ATOM 1809 O O . GLU A 1 233 ? -36.723 -44.747 32.492 1.00 47.28 233 GLU A O 1
ATOM 1814 N N . PRO A 1 234 ? -34.631 -45.471 32.752 1.00 35.69 234 PRO A N 1
ATOM 1815 C CA . PRO A 1 234 ? -35.093 -46.561 33.623 1.00 35.69 234 PRO A CA 1
ATOM 1816 C C . PRO A 1 234 ? -34.972 -46.350 35.148 1.00 35.69 234 PRO A C 1
ATOM 1818 O O . PRO A 1 234 ? -35.589 -47.133 35.866 1.00 35.69 234 PRO A O 1
ATOM 1821 N N . GLU A 1 235 ? -34.253 -45.356 35.690 1.00 41.81 235 GLU A N 1
ATOM 1822 C CA . GLU A 1 235 ? -33.965 -45.343 37.150 1.00 41.81 235 GLU A CA 1
ATOM 1823 C C . GLU A 1 235 ? -34.885 -44.481 38.042 1.00 41.81 235 GLU A C 1
ATOM 1825 O O . GLU A 1 235 ? -34.920 -44.697 39.249 1.00 41.81 235 GLU A O 1
ATOM 1830 N N . GLU A 1 236 ? -35.725 -43.586 37.512 1.00 41.16 236 GLU A N 1
ATOM 1831 C CA . GLU A 1 236 ? -36.434 -42.606 38.367 1.00 41.16 236 GLU A CA 1
ATOM 1832 C C . GLU A 1 236 ? -37.870 -42.993 38.800 1.00 41.16 236 GLU A C 1
ATOM 1834 O O . GLU A 1 236 ? -38.608 -42.173 39.345 1.00 41.16 236 GLU A O 1
ATOM 1839 N N . LYS A 1 237 ? -38.315 -44.245 38.589 1.00 39.59 237 LYS A N 1
ATOM 1840 C CA . LYS A 1 237 ? -39.703 -44.672 38.906 1.00 39.59 237 LYS A CA 1
ATOM 1841 C C . LYS A 1 237 ? -39.875 -45.748 39.982 1.00 39.59 237 LYS A C 1
ATOM 1843 O O . LYS A 1 237 ? -41.012 -46.158 40.223 1.00 39.59 237 LYS A O 1
ATOM 1848 N N . THR A 1 238 ? -38.822 -46.162 40.688 1.00 35.78 238 THR A N 1
ATOM 1849 C CA . THR A 1 238 ? -38.942 -47.163 41.772 1.00 35.78 238 THR A CA 1
ATOM 1850 C C . THR A 1 238 ? -38.883 -46.629 43.205 1.00 35.78 238 THR A C 1
ATOM 1852 O O . THR A 1 238 ? -39.268 -47.371 44.103 1.00 35.78 238 THR A O 1
ATOM 1855 N N . GLU A 1 239 ? -38.532 -45.363 43.461 1.00 40.78 239 GLU A N 1
ATOM 1856 C CA . GLU A 1 239 ? -38.420 -44.862 44.852 1.00 40.78 239 GLU A CA 1
ATOM 1857 C C . GLU A 1 239 ? -39.644 -44.086 45.381 1.00 40.78 239 GLU A C 1
ATOM 1859 O O . GLU A 1 239 ? -39.855 -44.014 46.588 1.00 40.78 239 GLU A O 1
ATOM 1864 N N . ALA A 1 240 ? -40.555 -43.605 44.530 1.00 41.91 240 ALA A N 1
ATOM 1865 C CA . ALA A 1 240 ? -41.643 -42.715 44.967 1.00 41.91 240 ALA A CA 1
ATOM 1866 C C . ALA A 1 240 ? -42.929 -43.406 45.493 1.00 41.91 240 ALA A C 1
ATOM 1868 O O . ALA A 1 240 ? -43.981 -42.771 45.557 1.00 41.91 240 ALA A O 1
ATOM 1869 N N . LYS A 1 241 ? -42.903 -44.701 45.856 1.00 38.69 241 LYS A N 1
ATOM 1870 C CA . LYS A 1 241 ? -44.110 -45.422 46.337 1.00 38.69 241 LYS A CA 1
ATOM 1871 C C . LYS A 1 241 ? -43.959 -46.149 47.682 1.00 38.69 241 LYS A C 1
ATOM 1873 O O . LYS A 1 241 ? -44.811 -46.971 48.015 1.00 38.69 241 LYS A O 1
ATOM 1878 N N . ALA A 1 242 ? -42.915 -45.847 48.458 1.00 39.38 242 ALA A N 1
ATOM 1879 C CA . ALA A 1 242 ? -42.656 -46.500 49.746 1.00 39.38 242 ALA A CA 1
ATOM 1880 C C . ALA A 1 242 ? -42.905 -45.635 51.003 1.00 39.38 242 ALA A C 1
ATOM 1882 O O . ALA A 1 242 ? -42.915 -46.195 52.093 1.00 39.38 242 ALA A O 1
ATOM 1883 N N . GLU A 1 243 ? -43.171 -44.326 50.901 1.00 38.69 243 GLU A N 1
ATOM 1884 C CA . GLU A 1 243 ? -43.190 -43.436 52.086 1.00 38.69 243 GLU A CA 1
ATOM 1885 C C . GLU A 1 243 ? -44.564 -42.934 52.574 1.00 38.69 243 GLU A C 1
ATOM 1887 O O . GLU A 1 243 ? -44.630 -42.119 53.488 1.00 38.69 243 GLU A O 1
ATOM 1892 N N . GLU A 1 244 ? -45.684 -43.460 52.070 1.00 39.97 244 GLU A N 1
ATOM 1893 C CA . GLU A 1 244 ? -47.021 -43.070 52.557 1.00 39.97 244 GLU A CA 1
ATOM 1894 C C . GLU A 1 244 ? -47.770 -44.241 53.211 1.00 39.97 244 GLU A C 1
ATOM 1896 O O . GLU A 1 244 ? -48.818 -44.674 52.734 1.00 39.97 244 GLU A O 1
ATOM 1901 N N . LYS A 1 245 ? -47.206 -44.801 54.294 1.00 40.25 245 LYS A N 1
ATOM 1902 C CA . LYS A 1 245 ? -47.931 -45.618 55.293 1.00 40.25 245 LYS A CA 1
ATOM 1903 C C . LYS A 1 245 ? -47.050 -45.943 56.510 1.00 40.25 245 LYS A C 1
ATOM 1905 O O . LYS A 1 245 ? -46.472 -47.021 56.561 1.00 40.25 245 LYS A O 1
ATOM 1910 N N . ALA A 1 246 ? -46.983 -45.045 57.499 1.00 34.81 246 ALA A N 1
ATOM 1911 C CA . ALA A 1 246 ? -46.823 -45.397 58.923 1.00 34.81 246 ALA A CA 1
ATOM 1912 C C . ALA A 1 246 ? -46.835 -44.150 59.836 1.00 34.81 246 ALA A C 1
ATOM 1914 O O . ALA A 1 246 ? -45.802 -43.595 60.186 1.00 34.81 246 ALA A O 1
ATOM 1915 N N . ALA A 1 247 ? -48.025 -43.752 60.271 1.00 41.75 247 ALA A N 1
ATOM 1916 C CA . ALA A 1 247 ? -48.286 -43.239 61.620 1.00 41.75 247 ALA A CA 1
ATOM 1917 C C . ALA A 1 247 ? -49.483 -44.076 62.127 1.00 41.75 247 ALA A C 1
ATOM 1919 O O . ALA A 1 247 ? -50.308 -44.436 61.274 1.00 41.75 247 ALA A O 1
ATOM 1920 N N . PRO A 1 248 ? -49.609 -44.440 63.424 1.00 46.34 248 PRO A N 1
ATOM 1921 C CA . PRO A 1 248 ? -49.655 -43.443 64.503 1.00 46.34 248 PRO A CA 1
ATOM 1922 C C . PRO A 1 248 ? -49.142 -43.891 65.904 1.00 46.34 248 PRO A C 1
ATOM 1924 O O . PRO A 1 248 ? -48.805 -45.053 66.097 1.00 46.34 248 PRO A O 1
ATOM 1927 N N . GLU A 1 249 ? -49.184 -42.926 66.848 1.00 37.03 249 GLU A N 1
ATOM 1928 C CA . GLU A 1 249 ? -49.440 -43.058 68.312 1.00 37.03 249 GLU A CA 1
ATOM 1929 C C . GLU A 1 249 ? -48.380 -43.791 69.179 1.00 37.03 249 GLU A C 1
ATOM 1931 O O . GLU A 1 249 ? -47.807 -44.785 68.766 1.00 37.03 249 GLU A O 1
ATOM 1936 N N . THR A 1 250 ? -48.015 -43.428 70.417 1.00 34.75 250 THR A N 1
ATOM 1937 C CA . THR A 1 250 ? -48.405 -42.430 71.440 1.00 34.75 250 THR A CA 1
ATOM 1938 C C . THR A 1 250 ? -47.453 -42.622 72.634 1.00 34.75 250 THR A C 1
ATOM 1940 O O . THR A 1 250 ? -47.059 -43.759 72.869 1.00 34.75 250 THR A O 1
ATOM 1943 N N . GLU A 1 251 ? -47.225 -41.554 73.421 1.00 37.69 251 GLU A N 1
ATOM 1944 C CA . GLU A 1 251 ? -46.876 -41.569 74.869 1.00 37.69 251 GLU A CA 1
ATOM 1945 C C . GLU A 1 251 ? -45.527 -42.244 75.257 1.00 37.69 251 GLU A C 1
ATOM 1947 O O . GLU A 1 251 ? -44.994 -43.075 74.548 1.00 37.69 251 GLU A O 1
ATOM 1952 N N . GLU A 1 252 ? -44.797 -41.938 76.329 1.00 38.19 252 GLU A N 1
ATOM 1953 C CA . GLU A 1 252 ? -45.037 -41.243 77.587 1.00 38.19 252 GLU A CA 1
ATOM 1954 C C . GLU A 1 252 ? -43.654 -40.918 78.217 1.00 38.19 252 GLU A C 1
ATOM 1956 O O . GLU A 1 252 ? -42.739 -41.726 78.125 1.00 38.19 252 GLU A O 1
ATOM 1961 N N . LYS A 1 253 ? -43.547 -39.748 78.863 1.00 39.78 253 LYS A N 1
ATOM 1962 C CA . LYS A 1 253 ? -42.821 -39.400 80.112 1.00 39.78 253 LYS A CA 1
ATOM 1963 C C . LYS A 1 253 ? -41.413 -39.926 80.486 1.00 39.78 253 LYS A C 1
ATOM 1965 O O . LYS A 1 253 ? -41.098 -41.102 80.402 1.00 39.78 253 LYS A O 1
ATOM 1970 N N . ALA A 1 254 ? -40.776 -39.015 81.243 1.00 42.25 254 ALA A N 1
ATOM 1971 C CA . ALA A 1 254 ? -39.768 -39.192 82.302 1.00 42.25 254 ALA A CA 1
ATOM 1972 C C . ALA A 1 254 ? -38.338 -39.437 81.789 1.00 42.25 254 ALA A C 1
ATOM 1974 O O . ALA A 1 254 ? -38.132 -40.218 80.874 1.00 42.25 254 ALA A O 1
ATOM 1975 N N . GLU A 1 255 ? -37.295 -38.776 82.283 1.00 45.41 255 GLU A N 1
ATOM 1976 C CA . GLU A 1 255 ? -37.050 -38.004 83.511 1.00 45.41 255 GLU A CA 1
ATOM 1977 C C . GLU A 1 255 ? -35.881 -37.040 83.242 1.00 45.41 255 GLU A C 1
ATOM 1979 O O . GLU A 1 255 ? -35.016 -37.396 82.405 1.00 45.41 255 GLU A O 1
#

pLDDT: mean 78.66, std 21.64, range [29.88, 96.69]

Radius of gyration: 34.46 Å; Cα contacts (8 Å, |Δi|>4): 272; chains: 1; bounding box: 72×61×116 Å

Sequence (255 aa):
SRVVADGGEILFVGTKRQAQQTVADEASRCGMPFVNERWLGGSLTNWPTIYLRIQELERLEKMQESGEVDLLTKKEGLMIQRQIDRLHHRLSGLLTMKRIPQLLFVVDIGREEAAIHEANLLNIPVIAMADTNYDPRYIDYVIPSNDDAIRAIKLIV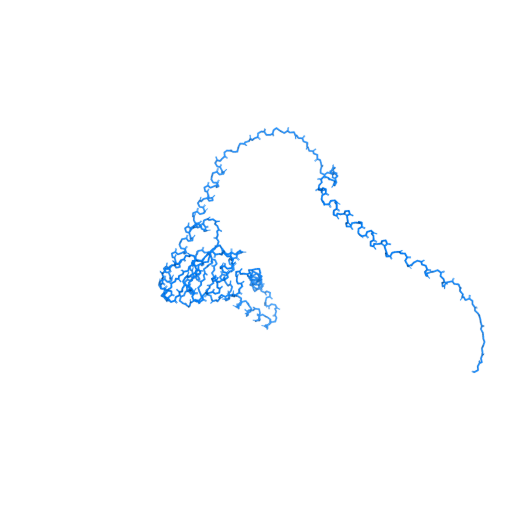GTMANAVLEGKAARQEEEEEAQAAAEALPAKKSQRKATKAVVDASDLSDEELLGAATLKKMSDEREAEAKEKATVEPEEKTEAKAEEKAAPETEEKAE

Foldseek 3Di:
DVCVLVVFAEEEEDQDPLQLVLSVVLCVVLLGFYFHHADDQCVQVVVVVLVVLLVVLVVLVVCVVVCVLVVDDPVSSVVSVVSNVVSCNGCVRVNSPPDRGQEYEYQDCVRCVSVLVSCVVVVRAYEYEDEPPDDCPSHPHYDDFDSVDSVGSNVVSNVVSVVSNVSNVSSVVVVVVVVVVVVPPPPPPPPPDDPDDPDDPPDDDPDVVQPPVRVVVVVVVVVVVVVVVVVPPDPPPPPPPDPPDDDDDDDDDDD

Solvent-accessible surface area (backbone atoms only — not comparable to full-atom values): 15080 Å² total; per-residue (Å²): 73,67,61,36,41,79,67,45,47,50,35,41,37,18,52,47,82,65,35,19,62,54,49,50,56,35,26,58,72,53,72,38,27,31,46,35,61,61,90,57,90,45,60,70,78,38,35,74,64,48,50,53,53,49,53,49,45,55,51,52,50,50,36,52,74,70,47,58,42,73,76,45,54,75,68,56,34,51,51,51,51,55,48,46,54,57,44,47,68,61,41,57,41,44,66,80,51,90,65,86,56,59,32,40,38,39,47,39,60,82,85,40,45,69,60,49,51,41,31,55,76,70,69,34,51,34,35,32,37,38,43,98,88,60,83,64,87,86,43,80,40,76,42,84,41,59,72,78,43,48,69,51,42,45,52,53,52,46,52,51,30,48,36,44,45,53,10,47,49,54,34,50,52,52,52,51,52,52,50,53,52,61,69,68,50,75,83,76,78,73,83,72,76,84,80,88,75,92,74,74,99,81,80,79,67,76,73,78,79,44,54,79,73,54,54,53,53,57,50,54,53,50,54,50,53,52,52,57,54,65,72,71,69,79,76,88,78,79,73,89,81,75,85,89,80,88,82,83,91,78,89,79,87,88,132

Mean predicted aligned error: 15.49 Å